Protein AF-A0A5E6NL19-F1 (afdb_monomer_lite)

Structure (mmCIF, N/CA/C/O backbone):
data_AF-A0A5E6NL19-F1
#
_entry.id   AF-A0A5E6NL19-F1
#
loop_
_atom_site.group_PDB
_atom_site.id
_atom_site.type_symbol
_atom_site.label_atom_id
_atom_site.label_alt_id
_atom_site.label_comp_id
_atom_site.label_asym_id
_atom_site.label_entity_id
_atom_site.label_seq_id
_atom_site.pdbx_PDB_ins_code
_atom_site.Cartn_x
_atom_site.Cartn_y
_atom_site.Cartn_z
_atom_site.occupancy
_atom_site.B_iso_or_equiv
_atom_site.auth_seq_id
_atom_site.auth_comp_id
_atom_site.auth_asym_id
_atom_site.auth_atom_id
_atom_site.pdbx_PDB_model_num
ATOM 1 N N . MET A 1 1 ? 33.463 -10.102 -44.600 1.00 68.81 1 MET A N 1
ATOM 2 C CA . MET A 1 1 ? 33.494 -9.922 -43.137 1.00 68.81 1 MET A CA 1
ATOM 3 C C . MET A 1 1 ? 32.213 -9.208 -42.799 1.00 68.81 1 MET A C 1
ATOM 5 O O . MET A 1 1 ? 31.898 -8.257 -43.507 1.00 68.81 1 MET A O 1
ATOM 9 N N . ASP A 1 2 ? 31.478 -9.725 -41.828 1.00 76.31 2 ASP A N 1
ATOM 10 C CA . ASP A 1 2 ? 30.274 -9.072 -41.323 1.00 76.31 2 ASP A CA 1
ATOM 11 C C . ASP A 1 2 ? 30.645 -7.798 -40.550 1.00 76.31 2 ASP A C 1
ATOM 13 O O . ASP A 1 2 ? 31.748 -7.734 -39.993 1.00 76.31 2 ASP A O 1
ATOM 17 N N . VAL A 1 3 ? 29.786 -6.780 -40.566 1.00 83.25 3 VAL A N 1
ATOM 18 C CA . VAL A 1 3 ? 30.028 -5.501 -39.881 1.00 83.25 3 VAL A CA 1
ATOM 19 C C . VAL A 1 3 ? 29.015 -5.363 -38.764 1.00 83.25 3 VAL A C 1
ATOM 21 O O . VAL A 1 3 ? 27.832 -5.321 -39.032 1.00 83.25 3 VAL A O 1
ATOM 24 N N . ASN A 1 4 ? 29.501 -5.183 -37.541 1.00 85.00 4 ASN A N 1
ATOM 25 C CA . ASN A 1 4 ? 28.642 -5.022 -36.378 1.00 85.00 4 ASN A CA 1
ATOM 26 C C . ASN A 1 4 ? 27.738 -3.777 -36.497 1.00 85.00 4 ASN A C 1
ATOM 28 O O . ASN A 1 4 ? 28.240 -2.647 -36.596 1.00 85.00 4 ASN A O 1
ATOM 32 N N . GLU A 1 5 ? 26.427 -3.975 -36.464 1.00 89.88 5 GLU A N 1
ATOM 33 C CA . GLU A 1 5 ? 25.381 -2.965 -36.480 1.00 89.88 5 GLU A CA 1
ATOM 34 C C . GLU A 1 5 ? 25.118 -2.358 -35.095 1.00 89.88 5 GLU A C 1
ATOM 36 O O . GLU A 1 5 ? 25.706 -2.719 -34.083 1.00 89.88 5 GLU A O 1
ATOM 41 N N . ALA A 1 6 ? 24.272 -1.326 -35.058 1.00 91.62 6 ALA A N 1
ATOM 42 C CA . ALA A 1 6 ? 23.825 -0.721 -33.811 1.00 91.62 6 ALA A CA 1
ATOM 43 C C . ALA A 1 6 ? 22.486 -1.324 -33.353 1.00 91.62 6 ALA A C 1
ATOM 45 O O . ALA A 1 6 ? 21.629 -1.613 -34.201 1.00 91.62 6 ALA A O 1
ATOM 46 N N . PRO A 1 7 ? 22.203 -1.335 -32.036 1.00 93.62 7 PRO A N 1
ATOM 47 C CA . PRO A 1 7 ? 20.921 -1.808 -31.535 1.00 93.62 7 PRO A CA 1
ATOM 48 C C . PRO A 1 7 ? 19.722 -1.032 -32.105 1.00 93.62 7 PRO A C 1
ATOM 50 O O . PRO A 1 7 ? 19.768 0.181 -32.344 1.00 93.62 7 PRO A O 1
ATOM 53 N N . LYS A 1 8 ? 18.587 -1.718 -32.248 1.00 92.94 8 LYS A N 1
ATOM 54 C CA . LYS A 1 8 ? 17.305 -1.192 -32.741 1.00 92.94 8 LYS A CA 1
ATOM 55 C C . LYS A 1 8 ? 16.116 -1.676 -31.902 1.00 92.94 8 LYS A C 1
ATOM 57 O O . LYS A 1 8 ? 16.266 -2.370 -30.903 1.00 92.94 8 LYS A O 1
ATOM 62 N N . ASN A 1 9 ? 14.909 -1.255 -32.285 1.00 92.56 9 ASN A N 1
ATOM 63 C CA . ASN A 1 9 ? 13.640 -1.664 -31.664 1.00 92.56 9 ASN A CA 1
ATOM 64 C C . ASN A 1 9 ? 13.562 -1.466 -30.141 1.00 92.56 9 ASN A C 1
ATOM 66 O O . ASN A 1 9 ? 13.039 -2.323 -29.440 1.00 92.56 9 ASN A O 1
ATOM 70 N N . ILE A 1 10 ? 14.018 -0.319 -29.625 1.00 94.88 10 ILE A N 1
ATOM 71 C CA . ILE A 1 10 ? 13.911 -0.036 -28.186 1.00 94.88 10 ILE A CA 1
ATOM 72 C C . ILE A 1 10 ? 12.439 -0.054 -27.752 1.00 94.88 10 ILE A C 1
ATOM 74 O O . ILE A 1 10 ? 11.601 0.646 -28.334 1.00 94.88 10 ILE A O 1
ATOM 78 N N . GLN A 1 11 ? 12.113 -0.810 -26.712 1.00 95.31 11 GLN A N 1
ATOM 79 C CA . GLN A 1 11 ? 10.787 -0.899 -26.109 1.00 95.31 11 GLN A CA 1
ATOM 80 C C . GLN A 1 11 ? 10.866 -0.702 -24.596 1.00 95.31 11 GLN A C 1
ATOM 82 O O . GLN A 1 11 ? 11.920 -0.849 -23.989 1.00 95.31 11 GLN A O 1
ATOM 87 N N . LEU A 1 12 ? 9.728 -0.357 -24.000 1.00 96.12 12 LEU A N 1
ATOM 88 C CA . LEU A 1 12 ? 9.540 -0.287 -22.557 1.00 96.12 12 LEU A CA 1
ATOM 89 C C . LEU A 1 12 ? 8.262 -1.057 -22.235 1.00 96.12 12 LEU A C 1
ATOM 91 O O . LEU A 1 12 ? 7.223 -0.804 -22.848 1.00 96.12 12 LEU A O 1
ATOM 95 N N . SER A 1 13 ? 8.363 -1.995 -21.300 1.00 97.25 13 SER A N 1
ATOM 96 C CA . SER A 1 13 ? 7.284 -2.936 -20.957 1.00 97.25 13 SER A CA 1
ATOM 97 C C . SER A 1 13 ? 6.043 -2.285 -20.346 1.00 97.25 13 SER A C 1
ATOM 99 O O . SER A 1 13 ? 4.950 -2.825 -20.485 1.00 97.25 13 SER A O 1
ATOM 101 N N . ASN A 1 14 ? 6.177 -1.122 -19.708 1.00 96.56 14 ASN A N 1
ATOM 102 C CA . ASN A 1 14 ? 5.060 -0.404 -19.106 1.00 96.56 14 ASN A CA 1
ATOM 103 C C . ASN A 1 14 ? 5.222 1.114 -19.282 1.00 96.56 14 ASN A C 1
ATOM 105 O O . ASN A 1 14 ? 6.331 1.641 -19.280 1.00 96.56 14 ASN A O 1
ATOM 109 N N . LYS A 1 15 ? 4.105 1.821 -19.468 1.00 95.25 15 LYS A N 1
ATOM 110 C CA . LYS A 1 15 ? 4.069 3.262 -19.770 1.00 95.25 15 LYS A CA 1
ATOM 111 C C . LYS A 1 15 ? 3.250 4.065 -18.764 1.00 95.25 15 LYS A C 1
ATOM 113 O O . LYS A 1 15 ? 2.911 5.215 -19.025 1.00 95.25 15 LYS A O 1
ATOM 118 N N . THR A 1 16 ? 2.922 3.474 -17.621 1.00 96.25 16 THR A N 1
ATOM 119 C CA . THR A 1 16 ? 2.157 4.139 -16.567 1.00 96.25 16 THR A CA 1
ATOM 120 C C . THR A 1 16 ? 2.848 4.011 -15.221 1.00 96.25 16 THR A C 1
ATOM 122 O O . THR A 1 16 ? 3.437 2.975 -14.920 1.00 96.25 16 THR A O 1
ATOM 125 N N . ILE A 1 17 ? 2.723 5.042 -14.391 1.00 96.25 17 ILE A N 1
ATOM 126 C CA . ILE A 1 17 ? 3.101 5.016 -12.974 1.00 96.25 17 ILE A CA 1
ATOM 127 C C . ILE A 1 17 ? 1.965 5.622 -12.145 1.00 96.25 17 ILE A C 1
ATOM 129 O O . ILE A 1 17 ? 1.275 6.529 -12.617 1.00 96.25 17 ILE A O 1
ATOM 133 N N . GLU A 1 18 ? 1.712 5.104 -10.945 1.00 96.62 18 GLU A N 1
ATOM 134 C CA . GLU A 1 18 ? 0.663 5.638 -10.070 1.00 96.62 18 GLU A CA 1
ATOM 135 C C . GLU A 1 18 ? 1.142 6.890 -9.325 1.00 96.62 18 GLU A C 1
ATOM 137 O O . GLU A 1 18 ? 2.282 6.966 -8.859 1.00 96.62 18 GLU A O 1
ATOM 142 N N . ASP A 1 19 ? 0.247 7.862 -9.167 1.00 96.56 19 ASP A N 1
ATOM 143 C CA . ASP A 1 19 ? 0.420 8.979 -8.241 1.00 96.56 19 ASP A CA 1
ATOM 144 C C . ASP A 1 19 ? 0.729 8.466 -6.824 1.00 96.56 19 ASP A C 1
ATOM 146 O O . ASP A 1 19 ? 0.163 7.475 -6.366 1.00 96.56 19 ASP A O 1
ATOM 150 N N . GLY A 1 20 ? 1.653 9.115 -6.121 1.00 94.88 20 GLY A N 1
ATOM 151 C CA . GLY A 1 20 ? 2.109 8.680 -4.803 1.00 94.88 20 GLY A CA 1
ATOM 152 C C . GLY A 1 20 ? 3.128 7.536 -4.799 1.00 94.88 20 GLY A C 1
ATOM 153 O O . GLY A 1 20 ? 3.612 7.202 -3.715 1.00 94.88 20 GLY A O 1
ATOM 154 N N . SER A 1 21 ? 3.507 6.982 -5.961 1.00 95.62 21 SER A N 1
ATOM 155 C CA . SER A 1 21 ? 4.598 5.998 -6.065 1.00 95.62 21 SER A CA 1
ATOM 156 C C . SER A 1 21 ? 5.877 6.543 -5.426 1.00 95.62 21 SER A C 1
ATOM 158 O O . SER A 1 21 ? 6.259 7.688 -5.672 1.00 95.62 21 SER A O 1
ATOM 160 N N . ALA A 1 22 ? 6.539 5.741 -4.591 1.00 96.75 22 ALA A N 1
ATOM 161 C CA . ALA A 1 22 ? 7.737 6.157 -3.864 1.00 96.75 22 ALA A CA 1
ATOM 162 C C . ALA A 1 22 ? 8.978 6.233 -4.774 1.00 96.75 22 ALA A C 1
ATOM 164 O O . ALA A 1 22 ? 9.012 5.638 -5.855 1.00 96.75 22 ALA A O 1
ATOM 165 N N . SER A 1 23 ? 10.027 6.919 -4.306 1.00 96.88 23 SER A N 1
ATOM 166 C CA . SER A 1 23 ? 11.350 6.842 -4.942 1.00 96.88 23 SER A CA 1
ATOM 167 C C . SER A 1 23 ? 11.822 5.385 -5.012 1.00 96.88 23 SER A C 1
ATOM 169 O O . SER A 1 23 ? 11.589 4.605 -4.090 1.00 96.88 23 SER A O 1
ATOM 171 N N . GLY A 1 24 ? 12.446 5.012 -6.125 1.00 96.88 24 GLY A N 1
ATOM 172 C CA . GLY A 1 24 ? 12.889 3.652 -6.418 1.00 96.88 24 GLY A CA 1
ATOM 173 C C . GLY A 1 24 ? 11.828 2.762 -7.066 1.00 96.88 24 GLY A C 1
ATOM 174 O O . GLY A 1 24 ? 12.173 1.670 -7.509 1.00 96.88 24 GLY A O 1
ATOM 175 N N . THR A 1 25 ? 10.569 3.207 -7.186 1.00 97.38 25 THR A N 1
ATOM 176 C CA . THR A 1 25 ? 9.524 2.422 -7.867 1.00 97.38 25 THR A CA 1
ATOM 177 C C . THR A 1 25 ? 9.934 2.142 -9.313 1.00 97.38 25 THR A C 1
ATOM 179 O O . THR A 1 25 ? 10.196 3.073 -10.082 1.00 97.38 25 THR A O 1
ATOM 182 N N . VAL A 1 26 ? 9.994 0.860 -9.680 1.00 97.75 26 VAL A N 1
ATOM 183 C CA . VAL A 1 26 ? 10.284 0.410 -11.046 1.00 97.75 26 VAL A CA 1
ATOM 184 C C . VAL A 1 26 ? 9.054 0.647 -11.914 1.00 97.75 26 VAL A C 1
ATOM 186 O O . VAL A 1 26 ? 7.960 0.186 -11.604 1.00 97.75 26 VAL A O 1
ATOM 189 N N . ILE A 1 27 ? 9.242 1.379 -13.006 1.00 96.88 27 ILE A N 1
ATOM 190 C CA . ILE A 1 27 ? 8.202 1.659 -13.996 1.00 96.88 27 ILE A CA 1
ATOM 191 C C . ILE A 1 27 ? 8.075 0.469 -14.937 1.00 96.88 27 ILE A C 1
ATOM 193 O O . ILE A 1 27 ? 6.969 0.022 -15.213 1.00 96.88 27 ILE A O 1
ATOM 197 N N . GLY A 1 28 ? 9.207 -0.048 -15.413 1.00 96.94 28 GLY A N 1
ATOM 198 C CA . GLY A 1 28 ? 9.274 -1.208 -16.289 1.00 96.94 28 GLY A CA 1
ATOM 199 C C . GLY A 1 28 ? 10.696 -1.469 -16.772 1.00 96.94 28 GLY A C 1
ATOM 200 O O . GLY A 1 28 ? 11.627 -0.729 -16.463 1.00 96.94 28 GLY A O 1
ATOM 201 N N . THR A 1 29 ? 10.850 -2.522 -17.559 1.00 97.06 29 THR A N 1
ATOM 202 C CA . THR A 1 29 ? 12.116 -2.925 -18.178 1.00 97.06 29 THR A CA 1
ATOM 203 C C . THR A 1 29 ? 12.198 -2.445 -19.621 1.00 97.06 29 THR A C 1
ATOM 205 O O . THR A 1 29 ? 11.238 -2.602 -20.389 1.00 97.06 29 THR A O 1
ATOM 208 N N . VAL A 1 30 ? 13.344 -1.868 -19.972 1.00 95.69 30 VAL A N 1
ATOM 209 C CA . VAL A 1 30 ? 13.729 -1.473 -21.325 1.00 95.69 30 VAL A CA 1
ATOM 210 C C . VAL A 1 30 ? 14.377 -2.652 -22.034 1.00 95.69 30 VAL A C 1
ATOM 212 O O . VAL A 1 30 ? 15.210 -3.348 -21.460 1.00 95.69 30 V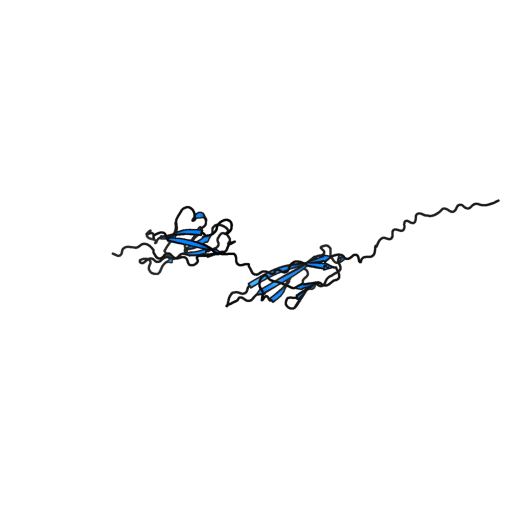AL A O 1
ATOM 215 N N . THR A 1 31 ? 14.005 -2.858 -23.292 1.00 94.75 31 THR A N 1
ATOM 216 C CA . THR A 1 31 ? 14.586 -3.888 -24.159 1.00 94.75 31 THR A CA 1
ATOM 217 C C . THR A 1 31 ? 14.938 -3.305 -25.520 1.00 94.75 31 THR A C 1
ATOM 219 O O . THR A 1 31 ? 14.345 -2.313 -25.942 1.00 94.75 31 THR A O 1
ATOM 222 N N . ALA A 1 32 ? 15.908 -3.902 -26.205 1.00 93.81 32 ALA A N 1
ATOM 223 C CA . ALA A 1 32 ? 16.274 -3.611 -27.588 1.00 93.81 32 ALA A CA 1
ATOM 224 C C . ALA A 1 32 ? 16.730 -4.906 -28.281 1.00 93.81 32 ALA A C 1
ATOM 226 O O . ALA A 1 32 ? 16.997 -5.908 -27.618 1.00 93.81 32 ALA A O 1
ATOM 227 N N . THR A 1 33 ? 16.807 -4.883 -29.609 1.00 92.00 33 THR A N 1
ATOM 228 C CA . THR A 1 33 ? 17.300 -5.995 -30.436 1.00 92.00 33 THR A CA 1
ATOM 229 C C . THR A 1 33 ? 18.515 -5.546 -31.225 1.00 92.00 33 THR A C 1
ATOM 231 O O . THR A 1 33 ? 18.525 -4.416 -31.705 1.00 92.00 33 THR A O 1
ATOM 234 N N . ASP A 1 34 ? 19.472 -6.431 -31.437 1.00 90.31 34 ASP A N 1
ATOM 235 C CA . ASP A 1 34 ? 20.684 -6.176 -32.211 1.00 90.31 34 ASP A CA 1
ATOM 236 C C . ASP A 1 34 ? 20.961 -7.416 -33.079 1.00 90.31 34 ASP A C 1
ATOM 238 O O . ASP A 1 34 ? 20.722 -8.535 -32.618 1.00 90.31 34 ASP A O 1
ATOM 242 N N . GLU A 1 35 ? 21.304 -7.219 -34.355 1.00 86.00 35 GLU A N 1
ATOM 243 C CA . GLU A 1 35 ? 21.406 -8.316 -35.333 1.00 86.00 35 GLU A CA 1
ATOM 244 C C . GLU A 1 35 ? 22.653 -9.176 -35.091 1.00 86.00 35 GLU A C 1
ATOM 246 O O . GLU A 1 35 ? 22.579 -10.399 -35.235 1.00 86.00 35 GLU A O 1
ATOM 251 N N . ASP A 1 36 ? 23.734 -8.571 -34.598 1.00 82.94 36 ASP A N 1
ATOM 252 C CA . ASP A 1 36 ? 24.998 -9.234 -34.276 1.00 82.94 36 ASP A CA 1
ATOM 253 C C . ASP A 1 36 ? 25.019 -9.830 -32.869 1.00 82.94 36 ASP A C 1
ATOM 255 O O . ASP A 1 36 ? 25.681 -10.840 -32.611 1.00 82.94 36 ASP A O 1
ATOM 259 N N . ALA A 1 37 ? 24.269 -9.243 -31.930 1.00 67.50 37 ALA A N 1
ATOM 260 C CA . ALA A 1 37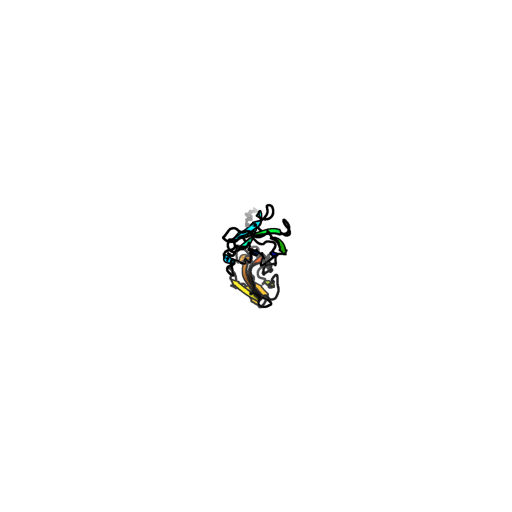 ? 24.161 -9.778 -30.570 1.00 67.50 37 ALA A CA 1
ATOM 261 C C . ALA A 1 37 ? 23.394 -11.118 -30.501 1.00 67.50 37 ALA A C 1
ATOM 263 O O . ALA A 1 37 ? 23.366 -11.775 -29.450 1.00 67.50 37 ALA A O 1
ATOM 264 N N . GLY A 1 38 ? 22.755 -11.535 -31.600 1.00 67.31 38 GLY A N 1
ATOM 265 C CA . GLY A 1 38 ? 21.900 -12.716 -31.652 1.00 67.31 38 GLY A CA 1
ATOM 266 C C . GLY A 1 38 ? 20.714 -12.601 -30.687 1.00 67.31 38 GLY A C 1
ATOM 267 O O . GLY A 1 38 ? 20.066 -11.564 -30.582 1.00 67.31 38 GLY A O 1
ATOM 268 N N . THR A 1 39 ? 20.407 -13.674 -29.952 1.00 59.12 39 THR A N 1
ATOM 269 C CA . THR A 1 39 ? 19.314 -13.679 -28.957 1.00 59.12 39 THR A CA 1
ATOM 270 C C . THR A 1 39 ? 19.727 -13.155 -27.579 1.00 59.12 39 THR A C 1
ATOM 272 O O . THR A 1 39 ? 18.898 -13.111 -26.671 1.00 59.12 39 THR A O 1
ATOM 275 N N . ASP A 1 40 ? 20.996 -12.795 -27.376 1.00 70.94 40 ASP A N 1
ATOM 276 C CA . ASP A 1 40 ? 21.523 -12.412 -26.066 1.00 70.94 40 ASP A CA 1
ATOM 277 C C . ASP A 1 40 ? 21.428 -10.899 -25.835 1.00 70.94 40 ASP A C 1
ATOM 279 O O . ASP A 1 40 ? 22.418 -10.169 -25.754 1.00 70.94 40 ASP A O 1
ATOM 283 N N . SER A 1 41 ? 20.193 -10.419 -25.682 1.00 69.62 41 SER A N 1
ATOM 284 C CA . SER A 1 41 ? 19.901 -9.013 -25.381 1.00 69.62 41 SER A CA 1
ATOM 285 C C . SER A 1 41 ? 20.403 -8.560 -24.002 1.00 69.62 41 SER A C 1
ATOM 287 O O . SER A 1 41 ? 20.268 -7.384 -23.664 1.00 69.62 41 SER A O 1
ATOM 289 N N . THR A 1 42 ? 20.968 -9.463 -23.186 1.00 76.38 42 THR A N 1
ATOM 290 C CA . THR A 1 42 ? 21.528 -9.133 -21.862 1.00 76.38 42 THR A CA 1
ATOM 291 C C . THR A 1 42 ? 22.862 -8.393 -21.948 1.00 76.38 42 THR A C 1
ATOM 293 O O . THR A 1 42 ? 23.298 -7.792 -20.969 1.00 76.38 42 THR A O 1
ATOM 296 N N . LYS A 1 43 ? 23.490 -8.392 -23.129 1.00 83.44 43 LYS A N 1
ATOM 297 C CA . LYS A 1 43 ? 24.743 -7.680 -23.409 1.00 83.44 43 LYS A CA 1
ATOM 298 C C . LYS A 1 43 ? 24.545 -6.220 -23.813 1.00 83.44 43 LYS A C 1
ATOM 300 O O . LYS A 1 43 ? 25.523 -5.481 -23.907 1.00 83.44 43 LYS A O 1
ATOM 305 N N . LEU A 1 44 ? 23.303 -5.797 -24.048 1.00 91.81 44 LEU A N 1
ATOM 306 C CA . LEU A 1 44 ? 22.992 -4.417 -24.399 1.00 91.81 44 LEU A CA 1
ATOM 307 C C . LEU A 1 44 ? 22.943 -3.540 -23.147 1.00 91.81 44 LEU A C 1
ATOM 309 O O . LEU A 1 44 ? 22.376 -3.913 -22.122 1.00 91.81 44 LEU A O 1
ATOM 313 N N . SER A 1 45 ? 23.511 -2.342 -23.251 1.00 93.56 45 SER A N 1
ATOM 314 C CA . SER A 1 45 ? 23.443 -1.309 -22.216 1.00 93.56 45 SER A CA 1
ATOM 315 C C . SER A 1 45 ? 22.455 -0.220 -22.614 1.00 93.56 45 SER A C 1
ATOM 317 O O . SER A 1 45 ? 22.381 0.154 -23.783 1.00 93.56 45 SER A O 1
ATOM 319 N N . TYR A 1 46 ? 21.718 0.322 -21.645 1.00 94.44 46 TYR A N 1
ATOM 320 C CA . TYR A 1 46 ? 20.684 1.329 -21.882 1.00 94.44 46 TYR A CA 1
ATOM 321 C C . TYR A 1 46 ? 21.043 2.651 -21.219 1.00 94.44 46 TYR A C 1
ATOM 323 O O . TYR A 1 46 ? 21.457 2.686 -20.060 1.00 94.44 46 TYR A O 1
ATOM 331 N N . HIS A 1 47 ? 20.829 3.747 -21.942 1.00 93.00 47 HIS A N 1
ATOM 332 C CA . HIS A 1 47 ? 21.259 5.077 -21.526 1.00 93.00 47 HIS A CA 1
ATOM 333 C C . HIS A 1 47 ? 20.088 6.047 -21.577 1.00 93.00 47 HIS A C 1
ATOM 335 O O . HIS A 1 47 ? 19.391 6.142 -22.585 1.00 93.00 47 HIS A O 1
ATOM 341 N N . LEU A 1 48 ? 19.874 6.786 -20.489 1.00 93.06 48 LEU A N 1
ATOM 342 C CA . LEU A 1 48 ? 18.942 7.909 -20.478 1.00 93.06 48 LEU A CA 1
ATOM 343 C C . LEU A 1 48 ? 19.569 9.085 -21.237 1.00 93.06 48 LEU A C 1
ATOM 345 O O . LEU A 1 48 ? 20.677 9.518 -20.930 1.00 93.06 48 LEU A O 1
ATOM 349 N N . GLU A 1 49 ? 18.827 9.653 -22.184 1.00 89.12 49 GLU A N 1
ATOM 350 C CA . GLU A 1 49 ? 19.287 10.678 -23.125 1.00 89.12 49 GLU A CA 1
ATOM 351 C C . GLU A 1 49 ? 18.515 11.996 -22.926 1.00 89.12 49 GLU A C 1
ATOM 353 O O . GLU A 1 49 ? 17.285 12.022 -23.004 1.00 89.12 49 GLU A O 1
ATOM 358 N N . GLY A 1 50 ? 19.228 13.108 -22.705 1.00 71.00 50 GLY A N 1
ATOM 359 C CA . GLY A 1 50 ? 18.647 14.452 -22.531 1.00 71.00 50 GLY A CA 1
ATOM 360 C C . GLY A 1 50 ? 18.853 15.083 -21.143 1.00 71.00 50 GLY A C 1
ATOM 361 O O . GLY A 1 50 ? 19.240 14.431 -20.185 1.00 71.00 50 GLY A O 1
ATOM 362 N N . SER A 1 51 ? 18.636 16.394 -21.011 1.00 59.00 51 SER A N 1
ATOM 363 C CA . SER A 1 51 ? 19.049 17.141 -19.806 1.00 59.00 51 SER A CA 1
ATOM 364 C C . SER A 1 51 ? 17.944 17.382 -18.770 1.00 59.00 51 SER A C 1
ATOM 366 O O . SER A 1 51 ? 18.246 17.502 -17.586 1.00 59.00 51 SER A O 1
ATOM 368 N N . THR A 1 52 ? 16.666 17.452 -19.158 1.00 58.78 52 THR A N 1
ATOM 369 C CA . THR A 1 52 ? 15.611 17.968 -18.258 1.00 58.78 52 THR A CA 1
ATOM 370 C C . THR A 1 52 ? 14.773 16.901 -17.554 1.00 58.78 52 THR A C 1
ATOM 372 O O . THR A 1 52 ? 14.331 17.143 -16.430 1.00 58.78 52 THR A O 1
ATOM 375 N N . SER A 1 53 ? 14.595 15.721 -18.153 1.00 56.56 53 SER A N 1
ATOM 376 C CA . SER A 1 53 ? 13.793 14.629 -17.571 1.00 56.56 53 SER A CA 1
ATOM 377 C C . SER A 1 53 ? 14.619 13.461 -17.039 1.00 56.56 53 SER A C 1
ATOM 379 O O . SER A 1 53 ? 14.131 12.698 -16.214 1.00 56.56 53 SER A O 1
ATOM 381 N N . ASN A 1 54 ? 15.893 13.349 -17.420 1.00 68.62 54 ASN A N 1
ATOM 382 C CA . ASN A 1 54 ? 16.795 12.298 -16.933 1.00 68.62 54 ASN A CA 1
ATOM 383 C C . ASN A 1 54 ? 17.067 12.385 -15.424 1.00 68.62 54 ASN A C 1
ATOM 385 O O . ASN A 1 54 ? 17.462 11.403 -14.797 1.00 68.62 54 ASN A O 1
ATOM 389 N N . LYS A 1 55 ? 16.846 13.559 -14.822 1.00 83.94 55 LYS A N 1
ATOM 390 C CA . LYS A 1 55 ? 16.989 13.755 -13.376 1.00 83.94 55 LYS A CA 1
ATOM 391 C C . LYS A 1 55 ? 15.954 12.978 -12.562 1.00 83.94 55 LYS A C 1
ATOM 393 O O . LYS A 1 55 ? 16.241 12.634 -11.423 1.00 83.94 55 LYS A O 1
ATOM 398 N N . ASP A 1 56 ? 14.799 12.674 -13.153 1.00 91.31 56 ASP A N 1
ATOM 399 C CA . ASP A 1 56 ? 13.704 12.001 -12.455 1.00 91.31 56 ASP A CA 1
ATOM 400 C C . ASP A 1 56 ? 13.802 10.475 -12.558 1.00 91.31 56 ASP A C 1
ATOM 402 O O . ASP A 1 56 ? 13.107 9.784 -11.822 1.00 91.31 56 ASP A O 1
ATOM 406 N N . PHE A 1 57 ? 14.674 9.943 -13.424 1.00 94.31 57 PHE A N 1
ATOM 407 C CA . PHE A 1 57 ? 14.762 8.510 -13.713 1.00 94.31 57 PHE A CA 1
ATOM 408 C C . PHE A 1 57 ? 16.154 7.928 -13.487 1.00 94.31 57 PHE A C 1
ATOM 410 O O . PHE A 1 57 ? 17.174 8.593 -13.682 1.00 94.31 57 PHE A O 1
ATOM 417 N N . SER A 1 58 ? 16.196 6.653 -13.125 1.00 94.25 58 SER A N 1
ATOM 418 C CA . SER A 1 58 ? 17.382 5.795 -13.160 1.00 94.25 58 SER A CA 1
ATOM 419 C C . SER A 1 58 ? 17.105 4.576 -14.023 1.00 94.25 58 SER A C 1
ATOM 421 O O . SER A 1 58 ? 15.982 4.088 -14.050 1.00 94.25 58 SER A O 1
ATOM 423 N N . ILE A 1 59 ? 18.135 4.077 -14.701 1.00 94.44 59 ILE A N 1
ATOM 424 C CA . ILE A 1 59 ? 18.107 2.788 -15.386 1.00 94.44 59 ILE A CA 1
ATOM 425 C C . ILE A 1 59 ? 19.301 1.966 -14.913 1.00 94.44 59 ILE A C 1
ATOM 427 O O . ILE A 1 59 ? 20.408 2.498 -14.818 1.00 94.44 59 ILE A O 1
ATOM 431 N N . ASN A 1 60 ? 19.072 0.708 -14.541 1.00 93.06 60 ASN A N 1
ATOM 432 C CA . ASN A 1 60 ? 20.149 -0.187 -14.119 1.00 93.06 60 ASN A CA 1
ATOM 433 C C . ASN A 1 60 ? 20.679 -1.037 -15.287 1.00 93.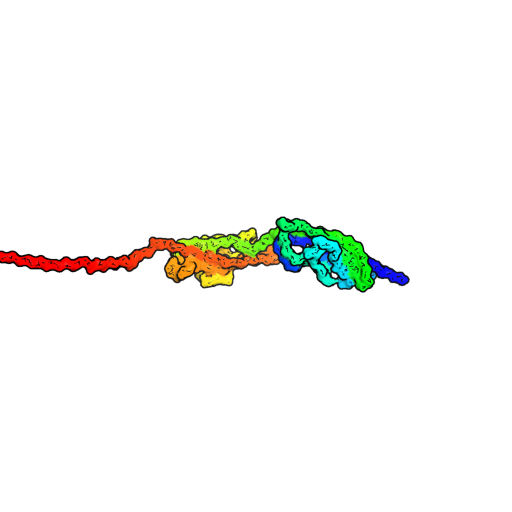06 60 ASN A C 1
ATOM 435 O O . ASN A 1 60 ? 20.170 -0.979 -16.406 1.00 93.06 60 ASN A O 1
ATOM 439 N N . SER A 1 61 ? 21.698 -1.856 -15.020 1.00 89.00 61 SER A N 1
ATOM 440 C CA . SER A 1 61 ? 22.331 -2.720 -16.028 1.00 89.00 61 SER A CA 1
ATOM 441 C C . SER A 1 61 ? 21.408 -3.794 -16.611 1.00 89.00 61 SER A C 1
ATOM 443 O O . SER A 1 61 ? 21.701 -4.321 -17.675 1.00 89.00 61 SER A O 1
ATOM 445 N N . LYS A 1 62 ? 20.286 -4.105 -15.952 1.00 90.19 62 LYS A N 1
ATOM 446 C CA . LYS A 1 62 ? 19.261 -5.034 -16.452 1.00 90.19 62 LYS A CA 1
ATOM 447 C C . LYS A 1 62 ? 18.179 -4.329 -17.281 1.00 90.19 62 LYS A C 1
ATOM 449 O O . LYS A 1 62 ? 17.211 -4.965 -17.684 1.00 90.19 62 LYS A O 1
ATOM 454 N N . GLY A 1 63 ? 18.310 -3.019 -17.500 1.00 92.69 63 GLY A N 1
ATOM 455 C CA . GLY A 1 63 ? 17.312 -2.208 -18.193 1.00 92.69 63 GLY A CA 1
ATOM 456 C C . GLY A 1 63 ? 16.099 -1.845 -17.334 1.00 92.69 63 GLY A C 1
ATOM 457 O O . GLY A 1 63 ? 15.117 -1.344 -17.875 1.00 92.69 63 GLY A O 1
ATOM 458 N N . GLU A 1 64 ? 16.121 -2.072 -16.016 1.00 96.25 64 GLU A N 1
ATOM 459 C CA . GLU A 1 64 ? 15.014 -1.675 -15.136 1.00 96.25 64 GLU A CA 1
ATOM 460 C C . GLU A 1 64 ? 15.035 -0.158 -14.939 1.00 96.25 64 GLU A C 1
ATOM 462 O O . GLU A 1 64 ? 15.976 0.401 -14.370 1.00 96.25 64 GLU A O 1
ATOM 467 N N . LEU A 1 65 ? 13.988 0.502 -15.430 1.00 96.56 65 LEU A N 1
ATOM 468 C CA . LEU A 1 65 ? 13.772 1.934 -15.312 1.00 96.56 65 LEU A CA 1
ATOM 469 C C . LEU A 1 65 ? 12.970 2.230 -14.039 1.00 96.56 65 LEU A C 1
ATOM 471 O O . LEU A 1 65 ? 11.867 1.711 -13.870 1.00 96.56 65 LEU A O 1
ATOM 475 N N . SER A 1 66 ? 13.474 3.110 -13.178 1.00 96.75 66 SER A N 1
ATOM 476 C CA . SER A 1 66 ? 12.826 3.516 -11.926 1.00 96.75 66 SER A CA 1
ATOM 477 C C . SER A 1 66 ? 12.768 5.032 -11.750 1.00 96.75 66 SER A C 1
ATOM 479 O O . SER A 1 66 ? 13.554 5.774 -12.343 1.00 96.75 66 SER A O 1
ATOM 481 N N . ILE A 1 67 ? 11.817 5.498 -10.937 1.00 96.25 67 ILE A N 1
ATOM 482 C CA . ILE A 1 67 ? 11.679 6.912 -10.562 1.00 96.25 67 ILE A CA 1
ATOM 483 C C . ILE A 1 67 ? 12.615 7.253 -9.389 1.00 96.25 67 ILE A C 1
ATOM 485 O O . ILE A 1 67 ? 12.747 6.480 -8.446 1.00 96.25 67 ILE A O 1
ATOM 489 N N . LYS A 1 68 ? 13.258 8.422 -9.410 1.00 95.06 68 LYS A N 1
ATOM 490 C CA . LYS A 1 68 ? 14.192 8.889 -8.365 1.00 95.06 68 LYS A CA 1
ATOM 491 C C . LYS A 1 68 ? 13.524 9.668 -7.234 1.00 95.06 68 LYS A C 1
ATOM 493 O O . LYS A 1 68 ? 14.127 9.859 -6.180 1.00 95.06 68 LYS A O 1
ATOM 498 N N . ALA A 1 69 ? 12.288 10.107 -7.430 1.00 94.38 69 ALA A N 1
ATOM 499 C CA . ALA A 1 69 ? 11.523 10.877 -6.458 1.00 94.38 69 ALA A CA 1
ATOM 500 C C . ALA A 1 69 ? 10.100 10.331 -6.342 1.00 94.38 69 ALA A C 1
ATOM 502 O O . ALA A 1 69 ? 9.630 9.605 -7.216 1.00 94.38 69 ALA A O 1
ATOM 503 N N . LYS A 1 70 ? 9.414 10.696 -5.255 1.00 95.94 70 LYS A N 1
ATOM 504 C CA . LYS A 1 70 ? 7.992 10.398 -5.109 1.00 95.94 70 LYS A CA 1
ATOM 505 C C . LYS A 1 70 ? 7.215 11.050 -6.258 1.00 95.94 70 LYS A C 1
ATOM 507 O O . LYS A 1 70 ? 7.425 12.228 -6.544 1.00 95.94 70 LYS A O 1
ATOM 512 N N . VAL A 1 71 ? 6.318 10.298 -6.885 1.00 96.00 71 VAL A N 1
ATOM 513 C CA . VAL A 1 71 ? 5.410 10.831 -7.903 1.00 96.00 71 VAL A CA 1
ATOM 514 C C . VAL A 1 71 ? 4.334 11.663 -7.213 1.00 96.00 71 VAL A C 1
ATOM 516 O O . VAL A 1 71 ? 3.677 11.187 -6.288 1.00 96.00 71 VAL A O 1
ATOM 519 N N . ASP A 1 72 ? 4.169 12.902 -7.663 1.00 95.12 72 ASP A N 1
ATOM 520 C CA . ASP A 1 72 ? 3.102 13.801 -7.231 1.00 95.12 72 ASP A CA 1
ATOM 521 C C . ASP A 1 72 ? 2.471 14.428 -8.473 1.00 95.12 72 ASP A C 1
ATOM 523 O O . ASP A 1 72 ? 3.027 15.352 -9.075 1.00 95.12 72 ASP A O 1
ATOM 527 N N . LYS A 1 73 ? 1.290 13.920 -8.839 1.00 93.94 73 LYS A N 1
ATOM 528 C CA . LYS A 1 73 ? 0.553 14.352 -10.030 1.00 93.94 73 LYS A CA 1
ATOM 529 C C . LYS A 1 73 ? 0.197 15.843 -10.008 1.00 93.94 73 LYS A C 1
ATOM 531 O O . LYS A 1 73 ? 0.007 16.438 -11.070 1.00 93.94 73 LYS A O 1
ATOM 536 N N . LYS A 1 74 ? 0.084 16.458 -8.823 1.00 93.25 74 LYS A N 1
ATOM 537 C CA . LYS A 1 74 ? -0.215 17.893 -8.682 1.00 93.25 74 LYS A CA 1
ATOM 538 C C . LYS A 1 74 ? 1.014 18.754 -8.954 1.00 93.25 74 LYS A C 1
ATOM 540 O O . LYS A 1 74 ? 0.867 19.856 -9.472 1.00 93.25 74 LYS A O 1
ATOM 545 N N . GLN A 1 75 ? 2.206 18.265 -8.612 1.00 92.62 75 GLN A N 1
ATOM 546 C CA . GLN A 1 75 ? 3.466 18.968 -8.872 1.00 92.62 75 GLN A CA 1
ATOM 547 C C . GLN A 1 75 ? 3.955 18.762 -10.304 1.00 92.62 75 GLN A C 1
ATOM 549 O O . GLN A 1 75 ? 4.479 19.686 -10.927 1.00 92.62 75 GLN A O 1
ATOM 554 N N . LYS A 1 76 ? 3.797 17.546 -10.830 1.00 89.62 76 LYS A N 1
ATOM 555 C CA . LYS A 1 76 ? 4.210 17.184 -12.179 1.00 89.62 76 LYS A CA 1
ATOM 556 C C . LYS A 1 76 ? 3.225 16.178 -12.754 1.00 89.62 76 LYS A C 1
ATOM 558 O O . LYS A 1 76 ? 2.980 15.143 -12.151 1.00 89.62 76 LYS A O 1
ATOM 563 N N . GLY A 1 77 ? 2.672 16.505 -13.922 1.00 90.88 77 GLY A N 1
ATOM 564 C CA . GLY A 1 77 ? 1.801 15.606 -14.674 1.00 90.88 77 GLY A CA 1
ATOM 565 C C . GLY A 1 77 ? 2.593 14.443 -15.270 1.00 90.88 77 GLY A C 1
ATOM 566 O O . GLY A 1 77 ? 3.242 13.686 -14.562 1.00 90.88 77 GLY A O 1
ATOM 567 N N . ASP A 1 78 ? 2.570 14.310 -16.589 1.00 93.31 78 ASP A N 1
ATOM 568 C CA . ASP A 1 78 ? 3.248 13.202 -17.260 1.00 93.31 78 ASP A CA 1
ATOM 569 C C . ASP A 1 78 ? 4.752 13.434 -17.446 1.00 93.31 78 ASP A C 1
ATOM 571 O O . ASP A 1 78 ? 5.253 14.565 -17.452 1.00 93.31 78 ASP A O 1
ATOM 575 N N . TYR A 1 79 ? 5.479 12.336 -17.648 1.00 92.56 79 TYR A N 1
ATOM 576 C CA . TYR A 1 79 ? 6.916 12.367 -17.872 1.00 92.56 79 TYR A CA 1
ATOM 577 C C . TYR A 1 79 ? 7.284 12.009 -19.308 1.00 92.56 79 TYR A C 1
ATOM 579 O O . TYR A 1 79 ? 6.682 11.132 -19.924 1.00 92.56 79 TYR A O 1
ATOM 587 N N . TYR A 1 80 ? 8.343 12.647 -19.806 1.00 91.75 80 TYR A N 1
ATOM 588 C CA . TYR A 1 80 ? 8.880 12.426 -21.146 1.00 91.75 80 TYR A CA 1
ATOM 589 C C . TYR A 1 80 ? 10.395 12.319 -21.082 1.00 91.75 80 TYR A C 1
ATOM 591 O O . TYR A 1 80 ? 11.033 13.252 -20.610 1.00 91.75 80 TYR A O 1
ATOM 599 N N . PHE A 1 81 ? 10.990 11.238 -21.571 1.00 91.81 81 PHE A N 1
ATOM 600 C CA . PHE A 1 81 ? 12.447 11.056 -21.601 1.00 91.81 81 PHE A CA 1
ATOM 601 C C . PHE A 1 81 ? 12.856 10.274 -22.843 1.00 91.81 81 PHE A C 1
ATOM 603 O O . PHE A 1 81 ? 12.033 9.592 -23.451 1.00 91.81 81 PHE A O 1
ATOM 610 N N . SER A 1 82 ? 14.120 10.381 -23.247 1.00 93.12 82 SER A N 1
ATOM 611 C CA . SER A 1 82 ? 14.648 9.575 -24.347 1.00 93.12 82 SER A CA 1
ATOM 612 C C . SER A 1 82 ? 15.587 8.495 -23.824 1.00 93.12 82 SER A C 1
ATOM 614 O O . SER A 1 82 ? 16.269 8.708 -22.827 1.00 93.12 82 SER A O 1
ATOM 616 N N . ILE A 1 83 ? 15.625 7.348 -24.497 1.00 94.25 83 ILE A N 1
ATOM 617 C CA . ILE A 1 83 ? 16.588 6.275 -24.223 1.00 94.25 83 ILE A CA 1
ATOM 618 C C . ILE A 1 83 ? 17.326 5.905 -25.505 1.00 94.25 83 ILE A C 1
ATOM 620 O O . ILE A 1 83 ? 16.715 5.868 -26.577 1.00 94.25 83 ILE A O 1
ATOM 624 N N . SER A 1 84 ? 18.621 5.624 -25.388 1.00 94.75 84 SER A N 1
ATOM 625 C CA . SER A 1 84 ? 19.411 4.911 -26.394 1.00 94.75 84 SER A CA 1
ATOM 626 C C . SER A 1 84 ? 19.880 3.560 -25.841 1.00 94.75 84 SER A C 1
ATOM 628 O O . SER A 1 84 ? 19.865 3.331 -24.629 1.00 94.75 84 SER A O 1
ATOM 630 N N . ALA A 1 85 ? 20.274 2.658 -26.733 1.00 95.00 85 ALA A N 1
ATOM 631 C CA . ALA A 1 85 ? 20.914 1.396 -26.395 1.00 95.00 85 ALA A CA 1
ATOM 632 C C . ALA A 1 85 ? 22.290 1.320 -27.065 1.00 95.00 85 ALA A C 1
ATOM 634 O O . ALA A 1 85 ? 22.492 1.900 -28.136 1.00 95.00 85 ALA A O 1
ATOM 635 N N . SER A 1 86 ? 23.226 0.612 -26.440 1.00 93.94 86 SER A N 1
ATOM 636 C CA . SER A 1 86 ? 24.538 0.323 -27.010 1.00 93.94 86 SER A CA 1
ATOM 637 C C . SER A 1 86 ? 24.910 -1.141 -26.858 1.00 93.94 86 SER A C 1
ATOM 639 O O . SER A 1 86 ? 24.589 -1.755 -25.839 1.00 93.94 86 SER A O 1
ATOM 641 N N . ASP A 1 87 ? 25.619 -1.670 -27.844 1.00 92.75 87 ASP A N 1
ATOM 642 C CA . ASP A 1 87 ? 26.229 -2.994 -27.772 1.00 92.75 87 ASP A CA 1
ATOM 643 C C . ASP A 1 87 ? 27.577 -2.960 -27.002 1.00 92.75 87 ASP A C 1
ATOM 645 O O . ASP A 1 87 ? 28.037 -1.880 -26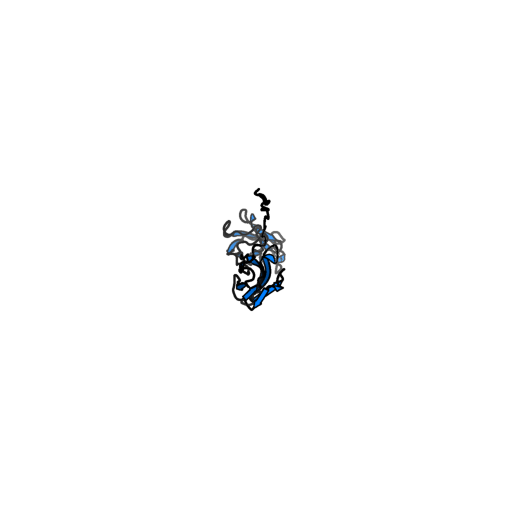.595 1.00 92.75 87 ASP A O 1
ATOM 649 N N . PRO A 1 88 ? 28.222 -4.119 -26.762 1.00 89.44 88 PRO A N 1
ATOM 650 C CA . PRO A 1 88 ? 29.540 -4.184 -26.124 1.00 89.44 88 PRO A CA 1
ATOM 651 C C . PRO A 1 88 ? 30.683 -3.540 -26.921 1.00 89.44 88 PRO A C 1
ATOM 653 O O . PRO A 1 88 ? 31.712 -3.200 -26.337 1.00 89.44 88 PRO A O 1
ATOM 656 N N . GLN A 1 89 ? 30.534 -3.391 -28.238 1.00 89.19 89 GLN A N 1
ATOM 657 C CA . GLN A 1 89 ? 31.526 -2.801 -29.141 1.00 89.19 89 GLN A CA 1
ATOM 658 C C . GLN A 1 89 ? 31.423 -1.267 -29.197 1.00 89.19 89 GLN A C 1
ATOM 660 O O . GLN A 1 89 ? 32.325 -0.602 -29.707 1.00 89.19 89 GLN A O 1
ATOM 665 N N . GLY A 1 90 ? 30.365 -0.695 -28.618 1.00 88.19 90 GLY A N 1
ATOM 6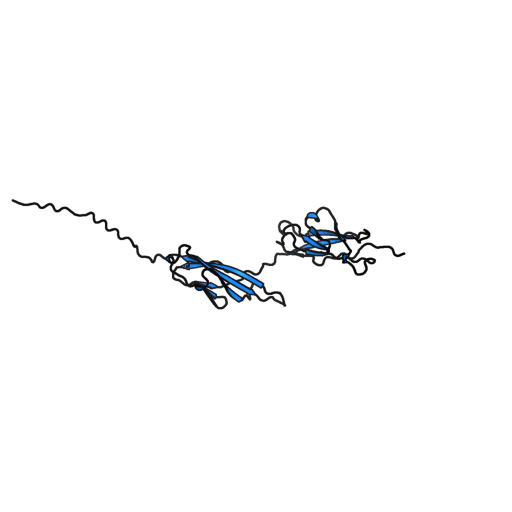66 C CA . GLY A 1 90 ? 30.133 0.737 -28.500 1.00 88.19 90 GLY A CA 1
ATOM 667 C C . GLY A 1 90 ? 29.246 1.334 -29.594 1.00 88.19 90 GLY A C 1
ATOM 668 O O . GLY A 1 90 ? 29.058 2.557 -29.586 1.00 88.19 90 GLY A O 1
ATOM 669 N N . ASN A 1 91 ? 28.667 0.534 -30.497 1.00 91.56 91 ASN A N 1
ATOM 670 C CA . ASN A 1 91 ? 27.687 1.048 -31.449 1.00 91.56 91 ASN A CA 1
ATOM 671 C C . ASN A 1 91 ? 26.430 1.485 -30.700 1.00 91.56 91 ASN A C 1
ATOM 673 O O . ASN A 1 91 ? 25.935 0.791 -29.811 1.00 91.56 91 ASN A O 1
ATOM 677 N N . LYS A 1 92 ? 25.901 2.658 -31.056 1.00 93.75 92 LYS A N 1
ATOM 678 C CA . LYS A 1 92 ? 24.752 3.264 -30.377 1.00 93.75 92 LYS A CA 1
ATOM 679 C C . LYS A 1 92 ? 23.550 3.375 -31.293 1.00 93.75 92 LYS A C 1
ATOM 681 O O . LYS A 1 92 ? 23.645 3.863 -32.419 1.00 93.75 92 LYS A O 1
ATOM 686 N N . SER A 1 93 ? 22.394 3.006 -30.762 1.00 94.44 93 SER A N 1
ATOM 687 C CA . SER A 1 93 ? 21.113 3.223 -31.414 1.00 94.44 93 SER A CA 1
ATOM 688 C C . SER A 1 93 ? 20.792 4.716 -31.548 1.00 94.44 93 SER A C 1
ATOM 690 O O . SER A 1 93 ? 21.299 5.576 -30.821 1.00 94.44 93 SER A O 1
ATOM 692 N N . LYS A 1 94 ? 19.804 5.035 -32.392 1.00 93.19 94 LYS A N 1
ATOM 693 C CA . LYS A 1 94 ? 19.100 6.322 -32.282 1.00 93.19 94 LYS A CA 1
ATOM 694 C C . LYS A 1 94 ? 18.364 6.399 -30.941 1.00 93.19 94 LYS A C 1
ATOM 696 O O . LYS A 1 94 ? 17.861 5.389 -30.443 1.00 93.19 94 LYS A O 1
ATOM 701 N N . LYS A 1 95 ? 18.255 7.607 -30.383 1.00 92.88 95 LYS A N 1
ATOM 702 C CA . LYS A 1 95 ? 17.430 7.859 -29.196 1.00 92.88 95 LYS A CA 1
ATOM 703 C C . LYS A 1 95 ? 15.941 7.700 -29.525 1.00 92.88 95 LYS A C 1
ATOM 705 O O . LYS A 1 95 ? 15.487 8.163 -30.573 1.00 92.88 95 LYS A O 1
ATOM 710 N N . LYS A 1 96 ? 15.177 7.098 -28.616 1.00 93.81 96 LYS A N 1
ATOM 711 C CA . LYS A 1 96 ? 13.719 6.950 -28.710 1.00 93.81 96 LYS A CA 1
ATOM 712 C C . LYS A 1 96 ? 13.038 7.667 -27.552 1.00 93.81 96 LYS A C 1
ATOM 714 O O . LYS A 1 96 ? 13.402 7.439 -26.403 1.00 93.81 96 LYS A O 1
ATOM 719 N N . LEU A 1 97 ? 12.050 8.507 -27.863 1.00 92.81 97 LEU A N 1
ATOM 720 C CA . LEU A 1 97 ? 11.238 9.207 -26.869 1.00 92.81 97 LEU A CA 1
ATOM 721 C C . LEU A 1 97 ? 10.190 8.260 -26.270 1.00 92.81 97 LEU A C 1
ATOM 723 O O . LEU A 1 97 ? 9.473 7.571 -26.997 1.00 92.81 97 LEU A O 1
ATOM 727 N N . PHE A 1 98 ? 10.080 8.280 -24.948 1.00 93.44 98 PHE A N 1
ATOM 728 C CA . PHE A 1 98 ? 9.057 7.600 -24.171 1.00 93.44 98 PHE A CA 1
ATOM 729 C C . PHE A 1 98 ? 8.220 8.617 -23.406 1.00 93.44 98 PHE A C 1
ATOM 731 O O . PHE A 1 98 ? 8.720 9.647 -22.952 1.00 93.44 98 PHE A O 1
ATOM 738 N N . HIS A 1 99 ? 6.940 8.292 -23.268 1.00 93.81 99 HIS A N 1
ATOM 739 C CA . HIS A 1 99 ? 5.956 9.027 -22.489 1.00 93.81 99 HIS A CA 1
ATOM 740 C C . HIS A 1 99 ? 5.426 8.088 -21.409 1.00 93.81 99 HIS A C 1
ATOM 742 O O . HIS A 1 99 ? 5.006 6.972 -21.725 1.00 93.81 99 HIS A O 1
ATOM 748 N N . ILE A 1 100 ? 5.499 8.533 -20.156 1.00 95.38 100 ILE A N 1
ATOM 749 C CA . ILE A 1 100 ? 4.930 7.843 -19.001 1.00 95.38 100 ILE A CA 1
ATOM 750 C C . ILE A 1 100 ? 3.755 8.656 -18.484 1.00 95.38 100 ILE A C 1
ATOM 752 O O . ILE A 1 100 ? 3.923 9.807 -18.072 1.00 95.38 100 ILE A O 1
ATOM 756 N N . THR A 1 101 ? 2.583 8.033 -18.476 1.00 96.56 101 THR A N 1
ATOM 757 C CA . THR A 1 101 ? 1.361 8.628 -17.945 1.00 96.56 101 THR A CA 1
ATOM 758 C C . THR A 1 101 ? 1.283 8.435 -16.436 1.00 96.56 101 THR A C 1
ATOM 760 O O . THR A 1 101 ? 1.403 7.311 -15.939 1.00 96.56 101 THR A O 1
ATOM 763 N N . VAL A 1 102 ? 1.025 9.520 -15.702 1.00 96.62 102 VAL A N 1
ATOM 764 C CA . VAL A 1 102 ? 0.751 9.440 -14.263 1.00 96.62 102 VAL A CA 1
ATOM 765 C C . VAL A 1 102 ? -0.729 9.146 -14.037 1.00 96.62 102 VAL A C 1
ATOM 767 O O . VAL A 1 102 ? -1.625 9.979 -14.240 1.00 96.62 102 VAL A O 1
ATOM 770 N N . THR A 1 103 ? -0.989 7.923 -13.600 1.00 95.62 103 THR A N 1
ATOM 771 C CA . THR A 1 103 ? -2.325 7.415 -13.285 1.00 95.62 103 THR A CA 1
ATOM 772 C C . THR A 1 103 ? -2.720 7.780 -11.857 1.00 95.62 103 THR A C 1
ATOM 774 O O . THR A 1 103 ? -1.881 8.116 -11.025 1.00 95.62 103 THR A O 1
ATOM 777 N N . LYS A 1 104 ? -4.024 7.801 -11.570 1.00 92.88 104 LYS A N 1
ATOM 778 C CA . LYS A 1 104 ? -4.508 8.060 -10.210 1.00 92.88 104 LYS A CA 1
ATOM 779 C C . LYS A 1 104 ? -4.124 6.878 -9.319 1.00 92.88 104 LYS A C 1
ATOM 781 O O . LYS A 1 104 ? -4.304 5.744 -9.743 1.00 92.88 104 LYS A O 1
ATOM 786 N N . ALA A 1 105 ? -3.668 7.155 -8.099 1.00 88.94 105 ALA A N 1
ATOM 787 C CA . ALA A 1 105 ? -3.423 6.118 -7.105 1.00 88.94 105 ALA A CA 1
ATOM 788 C C . ALA A 1 105 ? -4.673 5.253 -6.900 1.00 88.94 105 ALA A C 1
ATOM 790 O O . ALA A 1 105 ? -5.768 5.782 -6.654 1.00 88.94 105 ALA A O 1
ATOM 791 N N . THR A 1 106 ? -4.506 3.936 -6.955 1.00 83.69 106 THR A N 1
ATOM 792 C CA . THR A 1 106 ? -5.559 3.005 -6.559 1.00 83.69 106 THR A CA 1
ATOM 793 C C . THR A 1 106 ? -5.576 2.921 -5.028 1.00 83.69 106 THR A C 1
ATOM 795 O O . THR A 1 106 ? -4.555 2.575 -4.429 1.00 83.69 106 THR A O 1
ATOM 798 N N . PRO A 1 107 ? -6.690 3.243 -4.337 1.00 86.62 107 PRO A N 1
ATOM 799 C CA . PRO A 1 107 ? -6.730 3.154 -2.880 1.00 86.62 107 PRO A CA 1
ATOM 800 C C . PRO A 1 107 ? -6.410 1.730 -2.419 1.00 86.62 107 PRO A C 1
ATOM 802 O O . PRO A 1 107 ? -7.024 0.772 -2.895 1.00 86.62 107 PRO A O 1
ATOM 805 N N . LYS A 1 108 ? -5.487 1.569 -1.469 1.00 90.19 108 LYS A N 1
ATOM 806 C CA . LYS A 1 108 ? -5.237 0.261 -0.844 1.00 90.19 108 LYS A CA 1
ATOM 807 C C . LYS A 1 108 ? -6.468 -0.205 -0.079 1.00 90.19 108 LYS A C 1
ATOM 809 O O . LYS A 1 108 ? -7.252 0.623 0.382 1.00 90.19 108 LYS A O 1
ATOM 814 N N . PHE A 1 109 ? -6.658 -1.516 0.019 1.00 95.00 109 PHE A N 1
ATOM 815 C CA . PHE A 1 109 ? -7.763 -2.070 0.791 1.00 95.00 109 PHE A CA 1
ATOM 816 C C . PHE A 1 109 ? -7.587 -1.680 2.258 1.00 95.00 109 PHE A C 1
ATOM 818 O O . PHE A 1 109 ? -6.474 -1.729 2.779 1.00 95.00 109 PHE A O 1
ATOM 825 N N . ALA A 1 110 ? -8.658 -1.208 2.888 1.00 97.25 110 ALA A N 1
ATOM 826 C CA . ALA A 1 110 ? -8.594 -0.661 4.234 1.00 97.25 110 ALA A CA 1
ATOM 827 C C . ALA A 1 110 ? -9.928 -0.815 4.962 1.00 97.25 110 ALA A C 1
ATOM 829 O O . ALA A 1 110 ? -10.997 -0.656 4.362 1.00 97.25 110 ALA A O 1
ATOM 830 N N . ILE A 1 111 ? -9.843 -1.042 6.272 1.00 98.31 111 ILE A N 1
ATOM 831 C CA . ILE A 1 111 ? -10.968 -0.924 7.200 1.00 98.31 111 ILE A CA 1
ATOM 832 C C . ILE A 1 111 ? -11.236 0.566 7.435 1.00 98.31 111 ILE A C 1
ATOM 834 O O . ILE A 1 111 ? -10.340 1.321 7.814 1.00 98.31 111 ILE A O 1
ATOM 838 N N . THR A 1 112 ? -12.474 0.991 7.201 1.00 98.00 112 THR A N 1
ATOM 839 C CA . THR A 1 112 ? -12.921 2.388 7.305 1.00 98.00 112 THR A CA 1
ATOM 840 C C . THR A 1 112 ? -13.765 2.662 8.543 1.00 98.00 112 THR A C 1
ATOM 842 O O . THR A 1 112 ? -14.095 3.818 8.790 1.00 98.00 112 THR A O 1
ATOM 845 N N . THR A 1 113 ? -14.092 1.635 9.333 1.00 98.31 113 THR A N 1
ATOM 846 C CA . THR A 1 113 ? -14.781 1.778 10.624 1.00 98.31 113 THR A CA 1
ATOM 847 C C . THR A 1 113 ? -14.061 2.799 11.500 1.00 98.31 113 THR A C 1
ATOM 849 O O . THR A 1 113 ? -12.854 2.676 11.699 1.00 98.31 113 THR A O 1
ATOM 852 N N . ALA A 1 114 ? -14.770 3.809 11.994 1.00 98.25 114 ALA A N 1
ATOM 853 C CA . ALA A 1 114 ? -14.214 4.796 12.915 1.00 98.25 114 ALA A CA 1
ATOM 854 C C . ALA A 1 114 ? -14.131 4.241 14.344 1.00 98.25 114 ALA A C 1
ATOM 856 O O . ALA A 1 114 ? -14.833 3.286 14.682 1.00 98.25 114 ALA A O 1
ATOM 857 N N . ASP A 1 115 ? -13.300 4.873 15.169 1.00 98.31 115 ASP A N 1
ATOM 858 C CA . ASP A 1 115 ? -13.391 4.714 16.618 1.00 98.31 115 ASP A CA 1
ATOM 859 C C . ASP A 1 115 ? -14.729 5.278 17.106 1.00 98.31 115 ASP A C 1
ATOM 861 O O . ASP A 1 115 ? -15.329 6.153 16.467 1.00 98.31 115 ASP A O 1
ATOM 865 N N . VAL A 1 116 ? -15.227 4.745 18.215 1.00 98.38 116 VAL A N 1
ATOM 866 C CA . VAL A 1 116 ? -16.565 5.064 18.721 1.00 98.38 116 VAL A CA 1
ATOM 867 C C . VAL A 1 116 ? -16.535 5.329 20.219 1.00 98.38 116 VAL A C 1
ATOM 869 O O . VAL A 1 116 ? -15.566 5.023 20.906 1.00 98.38 116 VAL A O 1
ATOM 872 N N . SER A 1 117 ? -17.633 5.859 20.740 1.00 98.00 117 SER A N 1
ATOM 873 C CA . SER A 1 117 ? -17.878 5.929 22.175 1.00 98.00 117 SER A CA 1
ATOM 874 C C . SER A 1 117 ? -19.228 5.325 22.547 1.00 98.00 117 SER A C 1
ATOM 876 O O . SER A 1 117 ? -20.125 5.146 21.702 1.00 98.00 117 SER A O 1
ATOM 878 N N . THR A 1 118 ? -19.354 4.980 23.821 1.00 98.00 118 THR A N 1
ATOM 879 C CA . THR A 1 118 ? -20.590 4.493 24.428 1.00 98.00 118 THR A CA 1
ATOM 880 C C . THR A 1 118 ? -20.654 4.932 25.889 1.00 98.00 118 THR A C 1
ATOM 882 O O . THR A 1 118 ? -19.597 5.021 26.511 1.00 98.00 118 THR A O 1
ATOM 885 N N . PRO A 1 119 ? -21.844 5.208 26.444 1.00 97.56 119 PRO A N 1
ATOM 886 C CA . PRO A 1 119 ? -21.997 5.342 27.885 1.00 97.56 119 PRO A CA 1
ATOM 887 C C . PRO A 1 119 ? -21.539 4.082 28.609 1.00 97.56 119 PRO A C 1
ATOM 889 O O . PRO A 1 119 ? -21.580 2.981 28.046 1.00 97.56 119 PRO A O 1
ATOM 892 N N . GLU A 1 120 ? -21.106 4.242 29.849 1.00 96.56 120 GLU A N 1
ATOM 893 C CA . GLU A 1 120 ? -20.834 3.100 30.706 1.00 96.56 120 GLU A CA 1
ATOM 894 C C . GLU A 1 120 ? -22.036 2.181 30.847 1.00 96.56 120 GLU A C 1
ATOM 896 O O . GLU A 1 120 ? -23.188 2.576 30.641 1.00 96.56 120 GLU A O 1
ATOM 901 N N . ASN A 1 121 ? -21.746 0.912 31.127 1.00 94.81 121 ASN A N 1
ATOM 902 C CA . ASN A 1 121 ? -22.761 -0.120 31.330 1.00 94.81 121 ASN A CA 1
ATOM 903 C C . ASN A 1 121 ? -23.748 -0.290 30.141 1.00 94.81 121 ASN A C 1
ATOM 905 O O . ASN A 1 121 ? -24.732 -1.027 30.234 1.00 94.81 121 ASN A O 1
ATOM 909 N N . ALA A 1 122 ? -23.455 0.324 28.985 1.00 97.06 122 ALA A N 1
ATOM 910 C CA . ALA A 1 122 ? -24.239 0.256 27.760 1.00 97.06 122 ALA A CA 1
ATOM 911 C C . ALA A 1 122 ? -23.420 -0.354 26.612 1.00 97.06 122 ALA A C 1
ATOM 913 O O . ALA A 1 122 ? -22.606 0.316 25.967 1.00 97.06 122 ALA A O 1
ATOM 914 N N . ASP A 1 123 ? -23.664 -1.640 26.337 1.00 98.25 123 ASP A N 1
ATOM 915 C CA . ASP A 1 123 ? -23.056 -2.374 25.222 1.00 98.25 123 ASP A CA 1
ATOM 916 C C . ASP A 1 123 ? -23.151 -1.601 23.899 1.00 98.25 123 ASP A C 1
ATOM 918 O O . ASP A 1 123 ? -24.183 -1.013 23.558 1.00 98.25 123 ASP A O 1
ATOM 922 N N . LYS A 1 124 ? -22.086 -1.670 23.096 1.00 98.25 124 LYS A N 1
ATOM 923 C CA . LYS A 1 124 ? -22.015 -0.973 21.811 1.00 98.25 124 LYS A CA 1
ATOM 924 C C . LYS A 1 124 ? -21.989 -1.948 20.649 1.00 98.25 124 LYS A C 1
ATOM 926 O O . LYS A 1 124 ? -21.077 -2.759 20.523 1.00 98.25 124 LYS A O 1
ATOM 931 N N . VAL A 1 125 ? -22.946 -1.796 19.739 1.00 98.56 125 VAL A N 1
ATOM 932 C CA . VAL A 1 125 ? -22.925 -2.459 18.431 1.00 98.56 125 VAL A CA 1
ATOM 933 C C . VAL A 1 125 ? -22.220 -1.560 17.414 1.00 98.56 125 VAL A C 1
ATOM 935 O O . VAL A 1 125 ? -22.571 -0.390 17.250 1.00 98.56 125 VAL A O 1
ATOM 938 N N . ILE A 1 126 ? -21.227 -2.113 16.723 1.00 98.62 126 ILE A N 1
ATOM 939 C CA . ILE A 1 126 ? -20.363 -1.438 15.753 1.00 98.62 126 ILE A CA 1
ATOM 940 C C . ILE A 1 126 ? -20.457 -2.199 14.429 1.00 98.62 126 ILE A C 1
ATOM 942 O O . ILE A 1 126 ? -20.103 -3.375 14.343 1.00 98.62 126 ILE A O 1
ATOM 946 N N . ASN A 1 127 ? -20.925 -1.530 13.373 1.00 98.12 127 ASN A N 1
ATOM 947 C CA . ASN A 1 127 ? -20.937 -2.117 12.036 1.00 98.12 127 ASN A CA 1
ATOM 948 C C . ASN A 1 127 ? -19.587 -1.888 11.348 1.00 98.12 127 ASN A C 1
ATOM 950 O O . ASN A 1 127 ? -19.218 -0.749 11.047 1.00 98.12 127 ASN A O 1
ATOM 954 N N . LEU A 1 128 ? -18.861 -2.973 11.091 1.00 98.50 128 LEU A N 1
ATOM 955 C CA . LEU A 1 128 ? -17.567 -2.926 10.433 1.00 98.50 128 LEU A CA 1
ATOM 956 C C . LEU A 1 128 ? -17.721 -2.599 8.946 1.00 98.50 128 LEU A C 1
ATOM 958 O O . LEU A 1 128 ? -18.570 -3.149 8.245 1.00 98.50 128 LEU A O 1
ATOM 962 N N . THR A 1 129 ? -16.877 -1.692 8.459 1.00 97.88 129 THR A N 1
ATOM 963 C CA . THR A 1 129 ? -16.869 -1.254 7.063 1.00 97.88 129 THR A CA 1
ATOM 964 C C . THR A 1 129 ? -15.455 -1.200 6.513 1.00 97.88 129 THR A C 1
ATOM 966 O O . THR A 1 129 ? -14.477 -0.985 7.232 1.00 97.88 129 THR A O 1
ATOM 969 N N . THR A 1 130 ? -15.363 -1.369 5.204 1.00 97.94 130 THR A N 1
ATOM 970 C CA . THR A 1 130 ? -14.139 -1.267 4.416 1.00 97.94 130 THR A CA 1
ATOM 971 C C . THR A 1 130 ? -14.367 -0.322 3.244 1.00 97.94 130 THR A C 1
ATOM 973 O O . THR A 1 130 ? -15.495 -0.100 2.802 1.00 97.94 130 THR A O 1
ATOM 976 N N . ASN A 1 131 ? -13.284 0.197 2.667 1.00 95.38 131 ASN A N 1
ATOM 977 C CA . ASN A 1 131 ? -13.360 1.055 1.480 1.00 95.38 131 ASN A CA 1
ATOM 978 C C . ASN A 1 131 ? -13.781 0.310 0.194 1.00 95.38 131 ASN A C 1
ATOM 980 O O . ASN A 1 131 ? -13.978 0.934 -0.850 1.00 95.38 131 ASN A O 1
ATOM 984 N N . ARG A 1 132 ? -13.892 -1.021 0.259 1.00 93.19 132 ARG A N 1
ATOM 985 C CA . ARG A 1 132 ? -14.417 -1.910 -0.782 1.00 93.19 132 ARG A CA 1
ATOM 986 C C . ARG A 1 132 ? -15.235 -3.024 -0.143 1.00 93.19 132 ARG A C 1
ATOM 988 O O . ARG A 1 132 ? -14.807 -3.569 0.867 1.00 93.19 132 ARG A O 1
ATOM 995 N N . GLY A 1 133 ? -16.361 -3.397 -0.748 1.00 92.06 133 GLY A N 1
ATOM 996 C CA . GLY A 1 133 ? -17.202 -4.495 -0.257 1.00 92.06 133 GLY A CA 1
ATOM 997 C C . GLY A 1 133 ? -16.622 -5.895 -0.504 1.00 92.06 133 GLY A C 1
ATOM 998 O O . GLY A 1 133 ? -15.639 -6.058 -1.236 1.00 92.06 133 GLY A O 1
ATOM 999 N N . GLY A 1 134 ? -17.290 -6.899 0.076 1.00 91.94 134 GLY A N 1
ATOM 1000 C CA . GLY A 1 134 ? -16.926 -8.319 -0.036 1.00 91.94 134 GLY A CA 1
ATOM 1001 C C . GLY A 1 134 ? -15.817 -8.744 0.926 1.00 91.94 134 GLY A C 1
ATOM 1002 O O . GLY A 1 134 ? -14.966 -9.544 0.548 1.00 91.94 134 GLY A O 1
ATOM 1003 N N . ALA A 1 135 ? -15.786 -8.140 2.114 1.00 96.62 135 ALA A N 1
ATOM 1004 C CA . ALA A 1 135 ? -14.799 -8.424 3.140 1.00 96.62 135 ALA A CA 1
ATOM 1005 C C . ALA A 1 135 ? -15.402 -9.283 4.254 1.00 96.62 135 ALA A C 1
ATOM 1007 O O . ALA A 1 135 ? -16.465 -8.944 4.775 1.00 96.62 135 ALA A O 1
ATOM 1008 N N . ASP A 1 136 ? -14.680 -10.327 4.643 1.00 97.56 136 ASP A N 1
ATOM 1009 C CA . ASP A 1 136 ? -14.926 -11.083 5.866 1.00 97.56 136 ASP A CA 1
ATOM 1010 C C . ASP A 1 136 ? -14.052 -10.522 6.988 1.00 97.56 136 ASP A C 1
ATOM 1012 O O . ASP A 1 136 ? -12.880 -10.199 6.771 1.00 97.56 136 ASP A O 1
ATOM 1016 N N . PHE A 1 137 ? -14.616 -10.403 8.188 1.00 98.38 137 PHE A N 1
ATOM 1017 C CA . PHE A 1 137 ? -13.933 -9.826 9.343 1.00 98.38 137 PHE A CA 1
ATOM 1018 C C . PHE A 1 137 ? -13.581 -10.888 10.380 1.00 98.38 137 PHE A C 1
ATOM 1020 O O . PHE A 1 137 ? -14.310 -11.861 10.571 1.00 98.38 137 PHE A O 1
ATOM 1027 N N . LEU A 1 138 ? -12.481 -10.657 11.091 1.00 98.19 138 LEU A N 1
ATOM 1028 C CA . LEU A 1 138 ? -12.053 -11.451 12.238 1.00 98.19 138 LEU A CA 1
ATOM 1029 C C . LEU A 1 138 ? -11.434 -10.556 13.314 1.00 98.19 138 LEU A C 1
ATOM 1031 O O . LEU A 1 138 ? -10.798 -9.547 12.998 1.00 98.19 138 LEU A O 1
ATOM 1035 N N . ILE A 1 139 ? -11.605 -10.949 14.577 1.00 98.44 139 ILE A N 1
ATOM 1036 C CA . ILE A 1 139 ? -10.821 -10.407 15.690 1.00 98.44 139 ILE A CA 1
ATOM 1037 C C . ILE A 1 139 ? -9.445 -11.069 15.615 1.00 98.44 139 ILE A C 1
ATOM 1039 O O . ILE A 1 139 ? -9.346 -12.294 15.647 1.00 98.44 139 ILE A O 1
ATOM 1043 N N . ALA A 1 140 ? -8.407 -10.259 15.424 1.00 97.62 140 ALA A N 1
ATOM 1044 C CA . ALA A 1 140 ? -7.027 -10.715 15.259 1.00 97.62 140 ALA A CA 1
ATOM 1045 C C . ALA A 1 140 ? -6.219 -10.645 16.563 1.00 97.62 140 ALA A C 1
ATOM 1047 O O . ALA A 1 140 ? -5.148 -11.240 16.653 1.00 97.62 140 ALA A O 1
ATOM 1048 N N . GLY A 1 141 ? -6.738 -9.920 17.554 1.00 97.50 141 GLY A N 1
ATOM 1049 C CA . GLY A 1 141 ? -6.090 -9.683 18.832 1.00 97.50 141 GLY A CA 1
ATOM 1050 C C . GLY A 1 141 ? -6.592 -8.392 19.471 1.00 97.50 141 GLY A C 1
ATOM 1051 O O . GLY A 1 141 ? -7.670 -7.882 19.152 1.00 97.50 141 GLY A O 1
ATOM 1052 N N . GLY A 1 142 ? -5.752 -7.805 20.316 1.00 96.19 142 GLY A N 1
ATOM 1053 C CA . GLY A 1 142 ? -6.003 -6.534 20.994 1.00 96.19 142 GLY A CA 1
ATOM 1054 C C . GLY A 1 142 ? -6.001 -6.695 22.508 1.00 96.19 142 GLY A C 1
ATOM 1055 O O . GLY A 1 142 ? -6.226 -7.786 23.025 1.00 96.19 142 GLY A O 1
ATOM 1056 N N . ALA A 1 143 ? -5.725 -5.603 23.222 1.00 96.31 143 ALA A N 1
ATOM 1057 C CA . ALA A 1 143 ? -5.590 -5.637 24.679 1.00 96.31 143 ALA A CA 1
ATOM 1058 C C . ALA A 1 143 ? -6.883 -6.078 25.383 1.00 96.31 143 ALA A C 1
ATOM 1060 O O . ALA A 1 143 ? -6.826 -6.676 26.454 1.00 96.31 143 ALA A O 1
ATOM 1061 N N . ASP A 1 144 ? -8.032 -5.809 24.762 1.00 97.94 144 ASP A N 1
ATOM 1062 C CA . ASP A 1 144 ? -9.349 -6.015 25.352 1.00 97.94 144 ASP A CA 1
ATOM 1063 C C . ASP A 1 144 ? -10.210 -6.979 24.523 1.00 97.94 144 ASP A C 1
ATOM 1065 O O . ASP A 1 144 ? -11.434 -6.926 24.608 1.00 97.94 144 ASP A O 1
ATOM 1069 N N . GLU A 1 145 ? -9.598 -7.848 23.703 1.00 97.94 145 GLU A N 1
ATOM 1070 C CA . GLU A 1 145 ? -10.297 -8.724 22.744 1.00 97.94 145 GLU A CA 1
ATOM 1071 C C . GLU A 1 145 ? -11.460 -9.518 23.362 1.00 97.94 145 GLU A C 1
ATOM 1073 O O . GLU A 1 145 ? -12.494 -9.713 22.729 1.00 97.94 145 GLU A O 1
ATOM 1078 N N . AS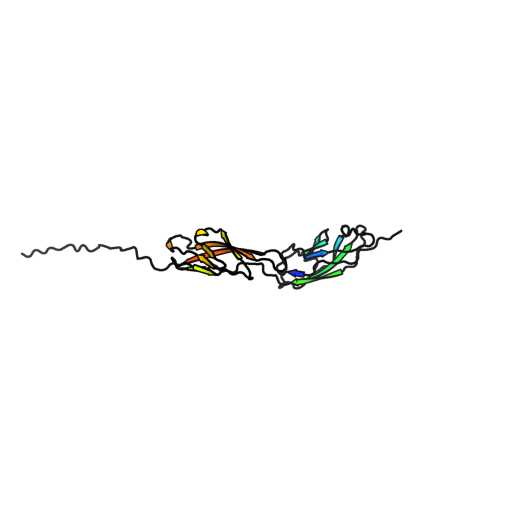N A 1 146 ? -11.328 -9.910 24.631 1.00 97.94 146 ASN A N 1
ATOM 1079 C CA . ASN A 1 146 ? -12.316 -10.676 25.386 1.00 97.94 146 ASN A CA 1
ATOM 1080 C C . ASN A 1 146 ? -13.602 -9.891 25.698 1.00 97.94 146 ASN A C 1
ATOM 1082 O O . ASN A 1 146 ? -14.615 -10.496 26.049 1.00 97.94 146 ASN A O 1
ATOM 1086 N N . LYS A 1 147 ? -13.581 -8.560 25.571 1.00 98.00 147 LYS A N 1
ATOM 1087 C CA . LYS A 1 147 ? -14.760 -7.688 25.683 1.00 98.00 147 LYS A CA 1
ATOM 1088 C C . LYS A 1 147 ? -15.482 -7.499 24.353 1.00 98.00 147 LYS A C 1
ATOM 1090 O O . LYS A 1 147 ? -16.519 -6.838 24.312 1.00 98.00 147 LYS A O 1
ATOM 1095 N N . PHE A 1 148 ? -14.966 -8.076 23.271 1.00 98.69 148 PHE A N 1
ATOM 1096 C CA . PHE A 1 148 ? -15.551 -7.971 21.947 1.00 98.69 148 PHE A CA 1
ATOM 1097 C C . PHE A 1 148 ? -16.045 -9.329 21.455 1.00 98.69 148 PHE A C 1
ATOM 1099 O O . PHE A 1 148 ? -15.438 -10.373 21.670 1.00 98.69 148 PHE A O 1
ATOM 1106 N N . SER A 1 149 ? -17.168 -9.312 20.749 1.00 98.56 149 SER A N 1
ATOM 1107 C CA . SER A 1 149 ? -17.677 -10.465 20.008 1.00 98.56 149 SER A CA 1
ATOM 1108 C C . SER A 1 149 ? -18.009 -10.043 18.586 1.00 98.56 149 SER A C 1
ATOM 1110 O O . SER A 1 149 ? -18.424 -8.909 18.351 1.00 98.56 149 SER A O 1
ATOM 1112 N N . LEU A 1 150 ? -17.801 -10.938 17.624 1.00 98.62 150 LEU A N 1
ATOM 1113 C CA . LEU A 1 150 ? -17.975 -10.642 16.208 1.00 98.62 150 LEU A CA 1
ATOM 1114 C C . LEU A 1 150 ? -18.882 -11.682 15.554 1.00 98.62 150 LEU A C 1
ATOM 1116 O O . LEU A 1 150 ? -18.645 -12.884 15.665 1.00 98.62 150 LEU A O 1
ATOM 1120 N N . SER A 1 151 ? -19.904 -11.208 14.842 1.00 98.06 151 SER A N 1
ATOM 1121 C CA . SER A 1 151 ? -20.770 -12.031 13.998 1.00 98.06 151 SER A CA 1
ATOM 1122 C C . SER A 1 151 ? -20.981 -11.339 12.654 1.00 98.06 151 SER A C 1
ATOM 1124 O O . SER A 1 151 ? -21.585 -10.267 12.581 1.00 98.06 151 SER A O 1
ATOM 1126 N N . GLY A 1 152 ? -20.433 -11.917 11.581 1.00 96.56 152 GLY A N 1
ATOM 1127 C CA . GLY A 1 152 ? -20.423 -11.282 10.262 1.00 96.56 152 GLY A CA 1
ATOM 1128 C C . GLY A 1 152 ? -19.699 -9.931 10.295 1.00 96.56 152 GLY A C 1
ATOM 1129 O O . GLY A 1 152 ? -18.515 -9.865 10.611 1.00 96.56 152 GLY A O 1
ATOM 1130 N N . THR A 1 153 ? -20.413 -8.845 9.987 1.00 97.69 153 THR A N 1
ATOM 1131 C CA . THR A 1 153 ? -19.885 -7.468 10.052 1.00 97.69 153 THR A CA 1
ATOM 1132 C C . THR A 1 153 ? -20.180 -6.771 11.381 1.00 97.69 153 THR A C 1
ATOM 1134 O O . THR A 1 153 ? -19.805 -5.615 11.567 1.00 97.69 153 THR A O 1
ATOM 1137 N N . THR A 1 154 ? -20.886 -7.432 12.300 1.00 98.31 154 THR A N 1
ATOM 1138 C CA . THR A 1 154 ? -21.355 -6.842 13.554 1.00 98.31 154 THR A CA 1
ATOM 1139 C C . THR A 1 154 ? -20.385 -7.156 14.686 1.00 98.31 154 THR A C 1
ATOM 1141 O O . THR A 1 154 ? -20.359 -8.273 15.204 1.00 98.31 154 THR A O 1
ATOM 1144 N N . LEU A 1 155 ? -19.600 -6.154 15.075 1.00 98.69 155 LEU A N 1
ATOM 1145 C CA . LEU A 1 155 ? -18.742 -6.183 16.253 1.00 98.69 155 LEU A CA 1
ATOM 1146 C C . LEU A 1 155 ? -19.533 -5.639 17.449 1.00 98.69 155 LEU A C 1
ATOM 1148 O O . LEU A 1 155 ? -20.063 -4.533 17.387 1.00 98.69 155 LEU A O 1
ATOM 1152 N N . THR A 1 156 ? -19.623 -6.399 18.533 1.00 98.75 156 THR A N 1
ATOM 1153 C CA . THR A 1 156 ? -20.289 -5.978 19.771 1.00 98.75 156 THR A CA 1
ATOM 1154 C C . THR A 1 156 ? -19.257 -5.834 20.872 1.00 98.75 156 THR A C 1
ATOM 1156 O O . THR A 1 156 ? -18.561 -6.799 21.184 1.00 98.75 156 THR A O 1
ATOM 1159 N N . PHE A 1 157 ? -19.182 -4.645 21.459 1.00 98.69 157 PHE A N 1
ATOM 1160 C CA . PHE A 1 157 ? -18.391 -4.344 22.644 1.00 98.69 157 PHE A CA 1
ATOM 1161 C C . PHE A 1 157 ? -19.260 -4.461 23.897 1.00 98.69 157 PHE A C 1
ATOM 1163 O O . PHE A 1 157 ? -20.337 -3.862 23.960 1.00 98.69 157 PHE A O 1
ATOM 1170 N N . LYS A 1 158 ? -18.775 -5.220 24.881 1.00 98.44 158 LYS A N 1
ATOM 1171 C CA . LYS A 1 158 ? -19.355 -5.320 26.219 1.00 98.44 158 LYS A CA 1
ATOM 1172 C C . LYS A 1 158 ? -18.839 -4.182 27.088 1.00 98.44 158 LYS A C 1
ATOM 1174 O O . LYS A 1 158 ? -17.675 -4.200 27.492 1.00 98.44 158 LYS A O 1
ATOM 1179 N N . ALA A 1 159 ? -19.698 -3.195 27.327 1.00 96.38 159 ALA A N 1
ATOM 1180 C CA . ALA A 1 159 ? -19.320 -2.019 28.096 1.00 96.38 159 ALA A CA 1
ATOM 1181 C C . ALA A 1 159 ? -19.122 -2.370 29.570 1.00 96.38 159 ALA A C 1
ATOM 1183 O O . ALA A 1 159 ? -19.715 -3.310 30.096 1.00 96.38 159 ALA A O 1
ATOM 1184 N N . THR A 1 160 ? -18.261 -1.601 30.219 1.00 94.88 160 THR A N 1
ATOM 1185 C CA . THR A 1 160 ? -18.090 -1.629 31.668 1.00 94.88 160 THR A CA 1
ATOM 1186 C C . THR A 1 160 ? -18.502 -0.292 32.244 1.00 94.88 160 THR A C 1
ATOM 1188 O O . THR A 1 160 ? -18.659 0.674 31.497 1.00 94.88 160 THR A O 1
ATOM 1191 N N . ASP A 1 161 ? -18.560 -0.257 33.563 1.00 94.62 161 ASP A N 1
ATOM 1192 C CA . ASP A 1 161 ? -18.425 0.934 34.393 1.00 94.62 161 ASP A CA 1
ATOM 1193 C C . ASP A 1 161 ? -17.311 1.866 33.905 1.00 94.62 161 ASP A C 1
ATOM 1195 O O . ASP A 1 161 ? -16.263 1.389 33.426 1.00 94.62 161 ASP A O 1
ATOM 1199 N N . PHE A 1 162 ? -17.521 3.171 34.045 1.00 93.44 162 PHE A N 1
ATOM 1200 C CA . PHE A 1 162 ? -16.542 4.198 33.738 1.00 93.44 162 PHE A CA 1
ATOM 1201 C C . PHE A 1 162 ? -15.355 4.083 34.702 1.00 93.44 162 PHE A C 1
ATOM 1203 O O . PHE A 1 162 ? -14.205 4.096 34.259 1.00 93.44 162 PHE A O 1
ATOM 1210 N N . GLU A 1 163 ? -15.592 3.843 35.988 1.00 92.44 163 GLU A N 1
ATOM 1211 C CA . GLU A 1 163 ? -14.627 3.705 37.090 1.00 92.44 163 GLU A CA 1
ATOM 1212 C C . GLU A 1 163 ? -13.762 2.442 36.982 1.00 92.44 163 GLU A C 1
ATOM 1214 O O . GLU A 1 163 ? -12.715 2.348 37.624 1.00 92.44 163 GLU A O 1
ATOM 1219 N N . ALA A 1 164 ? -14.136 1.481 36.131 1.00 93.25 164 ALA A N 1
ATOM 1220 C CA . ALA A 1 164 ? -13.462 0.185 36.034 1.00 93.25 164 ALA A CA 1
ATOM 1221 C C . ALA A 1 164 ? -11.989 0.259 35.577 1.00 93.25 164 ALA A C 1
ATOM 1223 O O . ALA A 1 164 ? -11.249 -0.716 35.744 1.00 93.25 164 ALA A O 1
ATOM 1224 N N . ARG A 1 165 ? -11.560 1.368 34.957 1.00 94.06 165 ARG A N 1
ATOM 1225 C CA . ARG A 1 165 ? -10.162 1.623 34.558 1.00 94.06 165 ARG A CA 1
ATOM 1226 C C . ARG A 1 165 ? -9.871 3.116 34.397 1.00 94.06 165 ARG A C 1
ATOM 1228 O O . ARG A 1 165 ? -10.793 3.905 34.226 1.00 94.06 165 ARG A O 1
ATOM 1235 N N . ASP A 1 166 ? -8.596 3.500 34.376 1.00 94.81 166 ASP A N 1
ATOM 1236 C CA . ASP A 1 166 ? -8.186 4.915 34.328 1.00 94.81 166 ASP A CA 1
ATOM 1237 C C . ASP A 1 166 ? -8.249 5.545 32.926 1.00 94.81 166 ASP A C 1
ATOM 1239 O O . ASP A 1 166 ? -8.668 6.688 32.775 1.00 94.81 166 ASP A O 1
ATOM 1243 N N . ASP A 1 167 ? -7.845 4.816 31.882 1.00 95.19 167 ASP A N 1
ATOM 1244 C CA . ASP A 1 167 ? -7.728 5.340 30.506 1.00 95.19 167 ASP A CA 1
ATOM 1245 C C . ASP A 1 167 ? -9.067 5.398 29.740 1.00 95.19 167 ASP A C 1
ATOM 1247 O O . ASP A 1 167 ? -9.096 5.866 28.599 1.00 95.19 167 ASP A O 1
ATOM 1251 N N . LYS A 1 168 ? -10.156 4.900 30.347 1.00 96.38 168 LYS A N 1
ATOM 1252 C CA . LYS A 1 168 ? -11.544 4.880 29.839 1.00 96.38 168 LYS A CA 1
ATOM 1253 C C . LYS A 1 168 ? -11.699 4.336 28.414 1.00 96.38 168 LYS A C 1
ATOM 1255 O O . LYS A 1 168 ? -12.690 4.619 27.737 1.00 96.38 168 LYS A O 1
ATOM 1260 N N . THR A 1 169 ? -10.725 3.573 27.926 1.00 97.31 169 THR A N 1
ATOM 1261 C CA . THR A 1 169 ? -10.660 3.137 26.529 1.00 97.31 169 THR A CA 1
ATOM 1262 C C . THR A 1 169 ? -10.445 1.640 26.417 1.00 97.31 169 THR A C 1
ATOM 1264 O O . THR A 1 169 ? -9.827 1.001 27.263 1.00 97.31 169 THR A O 1
ATOM 1267 N N . TYR A 1 170 ? -10.999 1.075 25.350 1.00 98.25 170 TYR A N 1
ATOM 1268 C CA . TYR A 1 170 ? -10.953 -0.345 25.040 1.00 98.25 170 TYR A CA 1
ATOM 1269 C C . TYR A 1 170 ? -10.570 -0.538 23.587 1.00 98.25 170 TYR A C 1
ATOM 1271 O O . TYR A 1 170 ? -11.104 0.147 22.717 1.00 98.25 170 TYR A O 1
ATOM 1279 N N . SER A 1 171 ? -9.664 -1.468 23.310 1.00 98.06 171 SER A N 1
ATOM 1280 C CA . SER A 1 171 ? -9.115 -1.666 21.971 1.00 98.06 171 SER A CA 1
ATOM 1281 C C . SER A 1 171 ? -9.200 -3.116 21.507 1.00 98.06 171 SER A C 1
ATOM 1283 O O . SER A 1 171 ? -8.921 -4.056 22.254 1.00 98.06 171 SER A O 1
ATOM 1285 N N . VAL A 1 172 ? -9.541 -3.290 20.231 1.00 98.75 172 VAL A N 1
ATOM 1286 C CA . VAL A 1 172 ? -9.547 -4.588 19.551 1.00 98.75 172 VAL A CA 1
ATOM 1287 C C . VAL A 1 172 ? -8.918 -4.460 18.172 1.00 98.75 172 VAL A C 1
ATOM 1289 O O . VAL A 1 172 ? -9.184 -3.506 17.440 1.00 98.75 172 VAL A O 1
ATOM 1292 N N . GLU A 1 173 ? -8.064 -5.410 17.802 1.00 98.62 173 GLU A N 1
ATOM 1293 C CA . GLU A 1 173 ? -7.505 -5.489 16.458 1.00 98.62 173 GLU A CA 1
ATOM 1294 C C . GLU A 1 173 ? -8.434 -6.299 15.553 1.00 98.62 173 GLU A C 1
ATOM 1296 O O . GLU A 1 173 ? -8.754 -7.458 15.823 1.00 98.62 173 GLU A O 1
ATOM 1301 N N . ILE A 1 174 ? -8.858 -5.686 14.450 1.00 98.69 174 ILE A N 1
ATOM 1302 C CA . ILE A 1 174 ? -9.712 -6.305 13.442 1.00 98.69 174 ILE A CA 1
ATOM 1303 C C . ILE A 1 174 ? -8.910 -6.511 12.164 1.00 98.69 174 ILE A C 1
ATOM 1305 O O . ILE A 1 174 ? -8.257 -5.589 11.672 1.00 98.69 174 ILE A O 1
ATOM 1309 N N . THR A 1 175 ? -9.019 -7.706 11.588 1.00 98.38 175 THR A N 1
ATOM 1310 C CA . THR A 1 175 ? -8.563 -7.987 10.224 1.00 98.38 175 THR A CA 1
ATOM 1311 C C . THR A 1 175 ? -9.762 -8.136 9.293 1.00 98.38 175 THR A C 1
ATOM 1313 O O . THR A 1 175 ? -10.742 -8.799 9.627 1.00 98.38 175 THR A O 1
ATOM 1316 N N . ALA A 1 176 ? -9.672 -7.525 8.115 1.00 98.31 176 ALA A N 1
ATOM 1317 C CA . ALA A 1 176 ? -10.593 -7.700 7.004 1.00 98.31 176 ALA A CA 1
ATOM 1318 C C . ALA A 1 176 ? -9.890 -8.455 5.874 1.00 98.31 176 ALA A C 1
ATOM 1320 O O . ALA A 1 176 ? -8.797 -8.069 5.452 1.00 98.31 176 ALA A O 1
ATOM 1321 N N . ASN A 1 177 ? -10.544 -9.491 5.360 1.00 97.00 177 ASN A N 1
ATOM 1322 C CA . ASN A 1 177 ? -10.067 -10.323 4.264 1.00 97.00 177 ASN A CA 1
ATOM 1323 C C . ASN A 1 177 ? -11.018 -10.189 3.082 1.00 97.00 177 ASN A C 1
ATOM 1325 O O . ASN A 1 177 ? -12.207 -10.464 3.212 1.00 97.00 177 ASN A O 1
ATOM 1329 N N . ARG A 1 178 ? -10.502 -9.794 1.919 1.00 95.50 178 ARG A N 1
ATOM 1330 C CA . ARG A 1 178 ? -11.282 -9.673 0.686 1.00 95.50 178 ARG A CA 1
ATOM 1331 C C . ARG A 1 178 ? -10.671 -10.551 -0.396 1.00 95.50 178 ARG A C 1
ATOM 1333 O O . ARG A 1 178 ? -9.491 -10.419 -0.717 1.00 95.50 178 ARG A O 1
ATOM 1340 N N . ALA A 1 179 ? -11.483 -11.424 -0.985 1.00 93.25 179 ALA A N 1
ATOM 1341 C CA . ALA A 1 179 ? -11.046 -12.251 -2.102 1.00 93.25 179 ALA A CA 1
ATOM 1342 C C . ALA A 1 179 ? -10.702 -11.386 -3.324 1.00 93.25 179 ALA A C 1
ATOM 1344 O O . ALA A 1 179 ? -11.418 -10.433 -3.659 1.00 93.25 179 ALA A O 1
ATOM 1345 N N . GLY A 1 180 ? -9.612 -11.732 -4.007 1.00 87.44 180 GLY A N 1
ATOM 1346 C CA . GLY A 1 180 ? -9.263 -11.089 -5.267 1.00 87.44 180 GLY A CA 1
ATOM 1347 C C . GLY A 1 180 ? -10.301 -11.378 -6.356 1.00 87.44 180 GLY A C 1
ATOM 1348 O O . GLY A 1 180 ? -10.870 -12.465 -6.443 1.00 87.44 180 GLY A O 1
ATOM 1349 N N . THR A 1 181 ? -10.560 -10.401 -7.221 1.00 83.88 181 THR A N 1
ATOM 1350 C CA . THR A 1 181 ? -11.439 -10.579 -8.389 1.00 83.88 181 THR A CA 1
ATOM 1351 C C . THR A 1 181 ? -10.640 -11.082 -9.588 1.00 83.88 181 THR A C 1
ATOM 1353 O O . THR A 1 181 ? -9.491 -10.680 -9.758 1.00 83.88 181 THR A O 1
ATOM 1356 N N . ASN A 1 182 ? -11.249 -11.897 -10.457 1.00 84.56 182 ASN A N 1
ATOM 1357 C CA . ASN A 1 182 ? -10.638 -12.388 -11.706 1.00 84.56 182 ASN A CA 1
ATOM 1358 C C . ASN A 1 182 ? -9.280 -13.091 -11.508 1.00 84.56 182 ASN A C 1
ATOM 1360 O O . ASN A 1 182 ? -8.354 -12.889 -12.290 1.00 84.56 182 ASN A O 1
ATOM 1364 N N . GLY A 1 183 ? -9.144 -13.885 -10.440 1.00 82.12 183 GLY A N 1
ATOM 1365 C CA . GLY A 1 183 ? -7.885 -14.569 -10.117 1.00 82.12 183 GLY A CA 1
ATOM 1366 C C . GLY A 1 183 ? -6.798 -13.650 -9.549 1.00 82.12 183 GLY A C 1
ATOM 1367 O O . GLY A 1 183 ? -5.647 -14.065 -9.443 1.00 82.12 183 GLY A O 1
ATOM 1368 N N . GLY A 1 184 ? -7.145 -12.408 -9.192 1.00 85.00 184 GLY A N 1
ATOM 1369 C CA . GLY A 1 184 ? -6.260 -11.516 -8.452 1.00 85.00 184 GLY A CA 1
ATOM 1370 C C . GLY A 1 184 ? -5.912 -12.063 -7.065 1.00 85.00 184 GLY A C 1
ATOM 1371 O O . GLY A 1 184 ? -6.620 -12.906 -6.514 1.00 85.00 184 GLY A O 1
ATOM 1372 N N . ALA A 1 185 ? -4.821 -11.557 -6.491 1.00 90.44 185 ALA A N 1
ATOM 1373 C CA . ALA A 1 185 ? -4.431 -11.889 -5.125 1.00 90.44 185 ALA A CA 1
ATOM 1374 C C . ALA A 1 185 ? -5.485 -11.413 -4.111 1.00 90.44 185 ALA A C 1
ATOM 1376 O O . ALA A 1 185 ? -6.165 -10.406 -4.330 1.00 90.44 185 ALA A O 1
ATOM 1377 N N . ASN A 1 186 ? -5.585 -12.126 -2.990 1.00 93.12 186 ASN A N 1
ATOM 1378 C CA . ASN A 1 186 ? -6.414 -11.703 -1.868 1.00 93.12 186 ASN A CA 1
ATOM 1379 C C . ASN A 1 186 ? -5.864 -10.414 -1.251 1.00 93.12 186 ASN A C 1
ATOM 1381 O O . ASN A 1 186 ? -4.652 -10.194 -1.191 1.00 93.12 186 ASN A O 1
ATOM 1385 N N . GLU A 1 187 ? -6.773 -9.565 -0.788 1.00 94.81 187 GLU A N 1
ATOM 1386 C CA . GLU A 1 187 ? -6.455 -8.318 -0.111 1.00 94.81 187 GLU A CA 1
ATOM 1387 C C . GLU A 1 187 ? -6.730 -8.453 1.384 1.00 94.81 187 GLU A C 1
ATOM 1389 O O . GLU A 1 187 ? -7.742 -9.022 1.800 1.00 94.81 187 GLU A O 1
ATOM 1394 N N . HIS A 1 188 ? -5.843 -7.877 2.190 1.00 95.44 188 HIS A N 1
ATOM 1395 C CA . HIS A 1 188 ? -5.926 -7.914 3.644 1.00 95.44 188 HIS A CA 1
ATOM 1396 C C . HIS A 1 188 ? -5.715 -6.512 4.207 1.00 95.44 188 HIS A C 1
ATOM 1398 O O . HIS A 1 188 ? -4.903 -5.743 3.684 1.00 95.44 188 HIS A O 1
ATOM 1404 N N . ALA A 1 189 ? -6.450 -6.178 5.262 1.00 97.75 189 ALA A N 1
ATOM 1405 C CA . ALA A 1 189 ? -6.277 -4.936 6.001 1.00 97.75 189 ALA A CA 1
ATOM 1406 C C . ALA A 1 189 ? -6.455 -5.194 7.494 1.00 97.75 189 ALA A C 1
ATOM 1408 O O . ALA A 1 189 ? -7.405 -5.868 7.885 1.00 97.75 189 ALA A O 1
ATOM 1409 N N . THR A 1 190 ? -5.576 -4.625 8.314 1.00 98.12 190 THR A N 1
ATOM 1410 C CA . THR A 1 190 ? -5.680 -4.663 9.774 1.00 98.12 190 THR A CA 1
ATOM 1411 C C . THR A 1 190 ? -5.915 -3.259 10.315 1.00 98.12 190 THR A C 1
ATOM 1413 O O . THR A 1 190 ? -5.429 -2.271 9.753 1.00 98.12 190 THR A O 1
ATOM 1416 N N . LYS A 1 191 ? -6.713 -3.152 11.377 1.00 98.44 191 LYS A N 1
ATOM 1417 C CA . LYS A 1 191 ? -6.967 -1.891 12.075 1.00 98.44 191 LYS A CA 1
ATOM 1418 C C . LYS A 1 191 ? -7.345 -2.151 13.530 1.00 98.44 191 LYS A C 1
ATOM 1420 O O . LYS A 1 191 ? -8.223 -2.966 13.799 1.00 98.44 191 LYS A O 1
ATOM 1425 N N . THR A 1 192 ? -6.747 -1.397 14.445 1.00 98.62 192 THR A N 1
ATOM 1426 C CA . THR A 1 192 ? -7.215 -1.293 15.831 1.00 98.62 192 THR A CA 1
ATOM 1427 C C . THR A 1 192 ? -8.433 -0.375 15.892 1.00 98.62 192 THR A C 1
ATOM 1429 O O . THR A 1 192 ? -8.374 0.756 15.411 1.00 98.62 192 THR A O 1
ATOM 1432 N N . ILE A 1 193 ? -9.533 -0.873 16.453 1.00 98.56 193 ILE A N 1
ATOM 1433 C CA . ILE A 1 193 ? -10.735 -0.096 16.765 1.00 98.56 193 ILE A CA 1
ATOM 1434 C C . ILE A 1 193 ? -10.719 0.218 18.254 1.00 98.56 193 ILE A C 1
ATOM 1436 O O . ILE A 1 193 ? -10.561 -0.692 19.069 1.00 98.56 193 ILE A O 1
ATOM 1440 N N . THR A 1 194 ? -10.905 1.492 18.586 1.00 98.50 194 THR A N 1
ATOM 1441 C CA . THR A 1 194 ? -10.976 1.979 19.965 1.00 98.50 194 THR A CA 1
ATOM 1442 C C . THR A 1 194 ? -12.412 2.350 20.324 1.00 98.50 194 THR A C 1
ATOM 1444 O O . THR A 1 194 ? -13.119 2.994 19.544 1.00 98.50 194 THR A O 1
ATOM 1447 N N . VAL A 1 195 ? -12.842 1.948 21.519 1.00 98.50 195 VAL A N 1
ATOM 1448 C CA . VAL A 1 195 ? -14.103 2.353 22.140 1.00 98.50 195 VAL A CA 1
ATOM 1449 C C . VAL A 1 195 ? -13.799 3.141 23.407 1.00 98.50 195 VAL A C 1
ATOM 1451 O O . VAL A 1 195 ? -13.162 2.615 24.316 1.00 98.50 195 VAL A O 1
ATOM 1454 N N . THR A 1 196 ? -14.260 4.386 23.481 1.00 98.19 196 THR A N 1
ATOM 1455 C CA . THR A 1 196 ? -14.194 5.200 24.704 1.00 98.19 196 THR A CA 1
ATOM 1456 C C . THR A 1 196 ? -15.491 5.060 25.492 1.00 98.19 196 THR A C 1
ATOM 1458 O O . THR A 1 196 ? -16.573 5.267 24.937 1.00 98.19 196 THR A O 1
ATOM 1461 N N . VAL A 1 197 ? -15.389 4.728 26.777 1.00 98.06 197 VAL A N 1
ATOM 1462 C CA . VAL A 1 197 ? -16.530 4.736 27.697 1.00 98.06 197 VAL A CA 1
ATOM 1463 C C . VAL A 1 197 ? -16.715 6.144 28.256 1.00 98.06 197 VAL A C 1
ATOM 1465 O O . VAL A 1 197 ? -15.739 6.792 28.631 1.00 98.06 197 VAL A O 1
ATOM 1468 N N . THR A 1 198 ? -17.952 6.635 28.262 1.00 96.81 198 THR A N 1
ATOM 1469 C CA . THR A 1 198 ? -18.309 7.947 28.813 1.00 96.81 198 THR A CA 1
ATOM 1470 C C . THR A 1 198 ? -19.111 7.796 30.094 1.00 96.81 198 THR A C 1
ATOM 1472 O O . THR A 1 198 ? -20.065 7.021 30.115 1.00 96.81 198 THR A O 1
ATOM 1475 N N . ASP A 1 199 ? -18.732 8.598 31.076 1.00 95.38 199 ASP A N 1
ATOM 1476 C CA . ASP A 1 199 ? -19.349 8.747 32.391 1.00 95.38 199 ASP A CA 1
ATOM 1477 C C . ASP A 1 199 ? -20.817 9.198 32.291 1.00 95.38 199 ASP A C 1
ATOM 1479 O O . ASP A 1 199 ? -21.149 10.132 31.539 1.00 95.38 199 ASP A O 1
ATOM 1483 N N . LEU A 1 200 ? -21.691 8.508 33.014 1.00 90.12 200 LEU A N 1
ATOM 1484 C CA . LEU A 1 200 ? -23.023 8.958 33.380 1.00 90.12 200 LEU A CA 1
ATOM 1485 C C . LEU A 1 200 ? -23.016 9.278 34.876 1.00 90.12 200 LEU A C 1
ATOM 1487 O O . LEU A 1 200 ? -22.562 8.475 35.665 1.00 90.12 200 LEU A O 1
ATOM 1491 N N . ASP A 1 201 ? -23.617 10.405 35.267 1.00 80.50 201 ASP A N 1
ATOM 1492 C CA . ASP A 1 201 ? -23.767 10.790 36.681 1.00 80.50 201 ASP A CA 1
ATOM 1493 C C . ASP A 1 201 ? -24.733 9.834 37.414 1.00 80.50 201 ASP A C 1
ATOM 1495 O O . ASP A 1 201 ? -25.925 10.123 37.571 1.00 80.50 201 ASP A O 1
ATOM 1499 N N . ASP A 1 202 ? -24.239 8.648 37.770 1.00 78.31 202 ASP A N 1
ATOM 1500 C CA . ASP A 1 202 ? -24.959 7.571 38.447 1.00 78.31 202 ASP A CA 1
ATOM 1501 C C . ASP A 1 202 ? -24.396 7.249 39.844 1.00 78.31 202 ASP A C 1
ATOM 1503 O O . ASP A 1 202 ? -25.044 6.540 40.623 1.00 78.31 202 ASP A O 1
ATOM 1507 N N . GLU A 1 203 ? -23.276 7.873 40.217 1.00 75.69 203 GLU A N 1
ATOM 1508 C CA . GLU A 1 203 ? -22.648 7.719 41.522 1.00 75.69 203 GLU A CA 1
ATOM 1509 C C . GLU A 1 203 ? -23.247 8.683 42.566 1.00 75.69 203 GLU A C 1
ATOM 1511 O O . GLU A 1 203 ? -23.338 9.901 42.387 1.00 75.69 203 GLU A O 1
ATOM 1516 N N . ALA A 1 204 ? -23.660 8.153 43.720 1.00 73.62 204 ALA A N 1
ATOM 1517 C CA . ALA A 1 204 ? -24.189 8.985 44.800 1.00 73.62 204 ALA A CA 1
ATOM 1518 C C . ALA A 1 204 ? -23.071 9.830 45.454 1.00 73.62 204 ALA A C 1
ATOM 1520 O O . ALA A 1 204 ? -21.971 9.319 45.670 1.00 73.62 204 ALA A O 1
ATOM 1521 N N . PRO A 1 205 ? -23.340 11.081 45.888 1.00 77.25 205 PRO A N 1
ATOM 1522 C CA . PRO A 1 205 ? -22.367 11.869 46.639 1.00 77.25 205 PRO A CA 1
ATOM 1523 C C . PRO A 1 205 ? -21.900 11.118 47.890 1.00 77.25 205 PRO A C 1
ATOM 1525 O O . PRO A 1 205 ? -22.703 10.785 48.764 1.00 77.25 205 PRO A O 1
ATOM 1528 N N . THR A 1 206 ? -20.597 10.867 47.997 1.00 71.88 206 THR A N 1
ATOM 1529 C CA . THR A 1 206 ? -20.037 10.049 49.083 1.00 71.88 206 THR A CA 1
ATOM 1530 C C . THR A 1 206 ? -19.698 10.839 50.346 1.00 71.88 206 THR A C 1
ATOM 1532 O O . THR A 1 206 ? -19.356 10.230 51.357 1.00 71.88 206 THR A O 1
ATOM 1535 N N . ASP A 1 207 ? -19.775 12.174 50.322 1.00 69.94 207 ASP A N 1
ATOM 1536 C CA . ASP A 1 207 ? -19.317 13.012 51.433 1.00 69.94 207 ASP A CA 1
ATOM 1537 C C . ASP A 1 207 ? -20.473 13.736 52.145 1.00 69.94 207 ASP A C 1
ATOM 1539 O O . ASP A 1 207 ? -20.969 14.770 51.695 1.00 69.94 207 ASP A O 1
ATOM 1543 N N . ILE A 1 208 ? -20.900 13.189 53.288 1.00 67.25 208 ILE A N 1
ATOM 1544 C CA . ILE A 1 208 ? -21.709 13.915 54.274 1.00 67.25 208 ILE A CA 1
ATOM 1545 C C . ILE A 1 208 ? -20.762 14.389 55.378 1.00 67.25 208 ILE A C 1
ATOM 1547 O O . ILE A 1 208 ? -20.521 13.690 56.362 1.00 67.25 208 ILE A O 1
ATOM 1551 N N . GLN A 1 209 ? -20.242 15.607 55.234 1.00 64.44 209 GLN A N 1
ATOM 1552 C CA . GLN A 1 209 ? -19.552 16.304 56.319 1.00 64.44 209 GLN A CA 1
ATOM 1553 C C . GLN A 1 209 ? -20.599 16.886 57.285 1.00 64.44 209 GLN A C 1
ATOM 1555 O O . GLN A 1 209 ? -21.177 17.943 57.024 1.00 64.44 209 GLN A O 1
ATOM 1560 N N . ILE A 1 210 ? -20.860 16.212 58.411 1.00 67.25 210 ILE A N 1
ATOM 1561 C CA . ILE A 1 210 ? -21.566 16.835 59.541 1.00 67.25 210 ILE A CA 1
ATOM 1562 C C . ILE A 1 210 ? -20.535 17.639 60.344 1.00 67.25 210 ILE A C 1
ATOM 1564 O O . ILE A 1 210 ? -19.758 17.083 61.117 1.00 67.25 210 ILE A O 1
ATOM 1568 N N . ASN A 1 211 ? -20.534 18.962 60.179 1.00 60.22 211 ASN A N 1
ATOM 1569 C CA . ASN A 1 211 ? -19.851 19.856 61.111 1.00 60.22 211 ASN A CA 1
ATOM 1570 C C . ASN A 1 211 ? -20.717 20.001 62.371 1.00 60.22 211 ASN A C 1
ATOM 1572 O O . ASN A 1 211 ? -21.520 20.929 62.470 1.00 60.22 211 ASN A O 1
ATOM 1576 N N . ASP A 1 212 ? -20.562 19.091 63.333 1.00 61.69 212 ASP A N 1
ATOM 1577 C CA . ASP A 1 212 ? -21.150 19.226 64.671 1.00 61.69 212 ASP A CA 1
ATOM 1578 C C . ASP A 1 212 ? -20.449 20.357 65.439 1.00 61.69 212 ASP A C 1
ATOM 1580 O O . ASP A 1 212 ? -19.572 20.149 66.276 1.00 61.69 212 ASP A O 1
ATOM 1584 N N . ALA A 1 213 ? -20.837 21.595 65.140 1.00 58.50 213 ALA A N 1
ATOM 1585 C CA . ALA A 1 213 ? -20.412 22.783 65.867 1.00 58.50 213 ALA A CA 1
ATOM 1586 C C . ALA A 1 213 ? -21.617 23.532 66.446 1.00 58.50 213 ALA A C 1
ATOM 1588 O O . ALA A 1 213 ? -21.769 24.728 66.218 1.00 58.50 213 ALA A O 1
ATOM 1589 N N . VAL A 1 214 ? -22.473 22.844 67.211 1.00 56.28 214 VAL A N 1
ATOM 1590 C CA . VAL A 1 214 ? -23.411 23.499 68.138 1.00 56.28 214 VAL A CA 1
ATOM 1591 C C . VAL A 1 214 ? -23.592 22.646 69.402 1.00 56.28 214 VAL A C 1
ATOM 1593 O O . VAL A 1 214 ? -24.577 21.932 69.555 1.00 56.28 214 VAL A O 1
ATOM 1596 N N . PHE A 1 215 ? -22.665 22.758 70.357 1.00 54.94 215 PHE A N 1
ATOM 1597 C CA . PHE A 1 215 ? -23.018 22.573 71.768 1.00 54.94 215 PHE A CA 1
ATOM 1598 C C . PHE A 1 215 ? -23.377 23.955 72.317 1.00 54.94 215 PHE A C 1
ATOM 1600 O O . PHE A 1 215 ? -22.502 24.778 72.579 1.00 54.94 215 PHE A O 1
ATOM 1607 N N . ILE A 1 216 ? -24.677 24.241 72.418 1.00 54.31 216 ILE A N 1
ATOM 1608 C CA . ILE A 1 216 ? -25.176 25.413 73.144 1.00 54.31 216 ILE A CA 1
ATOM 1609 C C . ILE A 1 216 ? -24.968 25.090 74.622 1.00 54.31 216 ILE A C 1
ATOM 1611 O O . ILE A 1 216 ? -25.687 24.259 75.174 1.00 54.31 216 ILE A O 1
ATOM 1615 N N . ASP A 1 217 ? -23.947 25.679 75.239 1.00 52.69 217 ASP A N 1
ATOM 1616 C CA . ASP A 1 217 ? -23.703 25.492 76.664 1.00 52.69 217 ASP A CA 1
ATOM 1617 C C . ASP A 1 217 ? -24.886 26.092 77.438 1.00 52.69 217 ASP A C 1
ATOM 1619 O O . ASP A 1 217 ? -25.206 27.283 77.334 1.00 52.69 217 ASP A O 1
ATOM 1623 N N . GLY A 1 218 ? -25.620 25.217 78.121 1.00 50.94 218 GLY A N 1
ATOM 1624 C CA . GLY A 1 218 ? -26.851 25.542 78.818 1.00 50.94 218 GLY A CA 1
ATOM 1625 C C . GLY A 1 218 ? -26.567 26.424 80.026 1.00 50.94 218 GLY A C 1
ATOM 1626 O O . GLY A 1 218 ? -26.140 25.945 81.073 1.00 50.94 218 GLY A O 1
ATOM 1627 N N . TYR A 1 219 ? -26.873 27.714 79.911 1.00 49.25 219 TYR A N 1
ATOM 1628 C CA . TYR A 1 219 ? -27.010 28.591 81.070 1.00 49.25 219 TYR A CA 1
ATOM 1629 C C . TYR A 1 219 ? -28.185 28.118 81.942 1.00 49.25 219 TYR A C 1
ATOM 1631 O O . TYR A 1 219 ? -29.350 28.258 81.569 1.00 49.25 219 TYR A O 1
ATOM 1639 N N . VAL A 1 220 ? -27.886 27.588 83.131 1.00 47.19 220 VAL A N 1
ATOM 1640 C CA . VAL A 1 220 ? -28.875 27.366 84.195 1.00 47.19 220 VAL A CA 1
ATOM 1641 C C . VAL A 1 220 ? -29.065 28.678 84.960 1.00 47.19 220 VAL A C 1
ATOM 1643 O O . VAL A 1 220 ? -28.167 29.129 85.669 1.00 47.19 220 VAL A O 1
ATOM 1646 N N . PHE A 1 221 ? -30.246 29.287 84.847 1.00 48.44 221 PHE A N 1
ATOM 1647 C CA . PHE A 1 221 ? -30.701 30.334 85.765 1.00 48.44 221 PHE A CA 1
ATOM 1648 C C . PHE A 1 221 ? -31.360 29.675 86.986 1.00 48.44 221 PHE A C 1
ATOM 1650 O O . PHE A 1 221 ? -32.337 28.944 86.825 1.00 48.44 221 PHE A O 1
ATOM 1657 N N . SER A 1 222 ? -30.873 29.942 88.205 1.00 55.50 222 SER A N 1
ATOM 1658 C CA . SER A 1 222 ? -31.658 29.699 89.423 1.00 55.50 222 SER A CA 1
ATOM 1659 C C . SER A 1 222 ? -32.423 30.972 89.797 1.00 55.50 222 SER A C 1
ATOM 1661 O O . SER A 1 222 ? -31.854 32.062 89.873 1.00 55.50 222 SER A O 1
ATOM 1663 N N . CYS A 1 223 ? -33.735 30.845 89.994 1.00 51.94 223 CYS A N 1
ATOM 1664 C CA . CYS A 1 223 ? -34.539 31.876 90.642 1.00 51.94 223 CYS A CA 1
ATOM 1665 C C . CYS A 1 223 ? -34.505 31.642 92.160 1.00 51.94 223 CYS A C 1
ATOM 1667 O O . CYS A 1 223 ? -34.504 30.494 92.603 1.00 51.94 223 CYS A O 1
ATOM 1669 N N . ARG A 1 224 ? -34.436 32.748 92.910 1.00 55.56 224 ARG A N 1
ATOM 1670 C CA . ARG A 1 224 ? -34.491 32.820 94.379 1.00 55.56 224 ARG A CA 1
ATOM 1671 C C . ARG A 1 224 ? -35.727 32.158 94.974 1.00 55.56 224 ARG A C 1
ATOM 1673 O O . ARG A 1 224 ? -36.805 32.294 94.358 1.00 55.56 224 ARG A O 1
#

Foldseek 3Di:
DDDWAWWADKDWPAQEDEAQDAAFDFRTAIFIDGPVCPPPRLQKAKDWDDDDQVVQWDADSRRTITGHGGHHCVVPFKGKTWMWMGGPVGHIDDIDIGIHGHHYDDDAKEWPFAAEEDAAQDKDKGFTDIPDDQKFKDFPFFPASVQWDDDGRIIIGRGHDCVPDDVQKGKTKMKIWHPDPPPDHIGIYIDIHMYGYDDDPPDDDPDDDDPPPDPPPDDDDDDD

Radius of gyration: 35.45 Å; chains: 1; bounding box: 68×47×138 Å

Secondary structure (DSSP, 8-state):
---PPPPEEEEES--EEETTPPTT-EEEEEEEE-SSSTT-GGG-EEEEE-SSSGGGEEE-TT-EEEESS---TTT---EEEEEEEE-TT--BPPPEEEEEEEEPPPPPP-B-PPPEEEETT--EEEE--BSSS-EEEEEEE-TTGGGEEEETTEEEE----STT-SS-EEEEEEEEEEPPSTTPPPEEEEEEEEEEEE--S-SPP---------------PPP-

Sequence (224 aa):
MDVNEAPKNIQLSNKTIEDGSASGTVIGTVTATDEDAGTDSTKLSYHLEGSTSNKDFSINSKGELSIKAKVDKKQKGDYYFSISASDPQGNKSKKKLFHITVTKATPKFAITTADVSTPENADKVINLTTNRGGADFLIAGGADENKFSLSGTTLTFKATDFEARDDKTYSVEITANRAGTNGGANEHATKTITVTVTDLDDEAPTDIQINDAVFIDGYVFSCR

pLDDT: mean 89.51, std 12.62, range [47.19, 98.75]